Protein AF-A0A6I3SRT1-F1 (afdb_monomer_lite)

InterPro domains:
  IPR002110 Ankyrin repeat [PF00023] (158-178)
  IPR002110 Ankyrin repeat [PF12796] (189-271)
  IPR002110 Ankyrin repeat [PS50088] (142-178)
  IPR002110 Ankyrin repeat [SM00248] (142-175)
  IPR002110 Ankyrin repeat [SM00248] (179-206)
  IPR002110 Ankyrin repeat [SM00248] (211-238)
  IPR002110 Ankyrin repeat [SM00248] (242-271)
  IPR036770 Ankyrin repeat-containing domain superfamily [G3DSA:1.25.40.20] (102-315)
  IPR036770 Ankyrin repeat-containing domain superfamily [SSF48403] (106-269)

Structure (mmCIF, N/CA/C/O backbone):
data_AF-A0A6I3SRT1-F1
#
_entry.id   AF-A0A6I3SRT1-F1
#
loop_
_atom_site.group_PDB
_atom_site.id
_atom_site.type_symbol
_atom_site.label_atom_id
_atom_site.label_alt_id
_atom_site.label_comp_id
_atom_site.label_asym_id
_atom_site.label_entity_id
_atom_site.label_seq_id
_atom_site.pdbx_PDB_ins_code
_atom_site.Cartn_x
_atom_site.Cartn_y
_atom_site.Cartn_z
_atom_site.occupancy
_atom_site.B_iso_or_equiv
_atom_site.auth_seq_id
_atom_site.auth_comp_id
_atom_site.auth_asym_id
_atom_site.auth_atom_id
_atom_site.pdbx_PDB_model_num
ATOM 1 N N . MET A 1 1 ? 17.387 16.498 -27.196 1.00 75.06 1 MET A N 1
ATOM 2 C CA . MET A 1 1 ? 16.347 16.172 -26.178 1.00 75.06 1 MET A CA 1
ATOM 3 C C . MET A 1 1 ? 15.382 17.340 -25.954 1.00 75.06 1 MET A C 1
ATOM 5 O O . MET A 1 1 ? 15.829 18.485 -25.995 1.00 75.06 1 MET A O 1
ATOM 9 N N . ASN A 1 2 ? 14.088 17.066 -25.731 1.00 80.12 2 ASN A N 1
ATOM 10 C CA . ASN A 1 2 ? 13.064 18.080 -25.410 1.00 80.12 2 ASN A CA 1
ATOM 11 C C . ASN A 1 2 ? 13.145 18.527 -23.928 1.00 80.12 2 ASN A C 1
ATOM 13 O O . ASN A 1 2 ? 13.923 17.967 -23.160 1.00 80.12 2 ASN A O 1
ATOM 17 N N . SER A 1 3 ? 12.382 19.550 -23.526 1.00 80.81 3 SER A N 1
ATOM 18 C CA . SER A 1 3 ? 12.418 20.087 -22.152 1.00 80.81 3 SER A CA 1
ATOM 19 C C . SER A 1 3 ? 11.951 19.087 -21.091 1.00 80.81 3 SER A C 1
ATOM 21 O O . SER A 1 3 ? 12.514 19.060 -20.007 1.00 80.81 3 SER A O 1
ATOM 23 N N . GLU A 1 4 ? 10.982 18.236 -21.420 1.00 78.00 4 GLU A N 1
ATOM 24 C CA . GLU A 1 4 ? 10.429 17.225 -20.510 1.00 78.00 4 GLU A CA 1
ATOM 25 C C . GLU A 1 4 ? 11.484 16.182 -20.112 1.00 78.00 4 GLU A C 1
ATOM 27 O O . GLU A 1 4 ? 11.772 16.019 -18.930 1.00 78.00 4 GLU A O 1
ATOM 32 N N . ILE A 1 5 ? 12.179 15.597 -21.097 1.00 78.25 5 ILE A N 1
ATOM 33 C CA . ILE A 1 5 ? 13.289 14.657 -20.868 1.00 78.25 5 ILE A CA 1
ATOM 34 C C . ILE A 1 5 ? 14.394 15.314 -20.031 1.00 78.25 5 ILE A C 1
ATOM 36 O O . ILE A 1 5 ? 14.997 14.679 -19.169 1.00 78.25 5 ILE A O 1
ATOM 40 N N . ARG A 1 6 ? 14.684 16.597 -20.278 1.00 84.69 6 ARG A N 1
ATOM 41 C CA . ARG A 1 6 ? 15.704 17.344 -19.528 1.00 84.69 6 ARG A CA 1
ATOM 42 C C . ARG A 1 6 ? 15.329 17.505 -18.055 1.00 84.69 6 ARG A C 1
ATOM 44 O O . ARG A 1 6 ? 16.195 17.341 -17.198 1.00 84.69 6 ARG A O 1
ATOM 51 N N . ASP A 1 7 ? 14.077 17.844 -17.765 1.00 78.38 7 ASP A N 1
ATOM 52 C CA . ASP A 1 7 ? 13.597 18.033 -16.394 1.00 78.38 7 ASP A CA 1
ATOM 53 C C . ASP A 1 7 ? 13.543 16.703 -15.632 1.00 78.38 7 ASP A C 1
ATOM 55 O O . ASP A 1 7 ? 13.940 16.645 -14.467 1.00 78.38 7 ASP A O 1
ATOM 59 N N . GLU A 1 8 ? 13.158 15.616 -16.301 1.00 73.38 8 GLU A N 1
ATOM 60 C CA . GLU A 1 8 ? 13.203 14.270 -15.726 1.00 73.38 8 GLU A CA 1
ATOM 61 C C . GLU A 1 8 ? 14.636 13.794 -15.473 1.00 73.38 8 GLU A C 1
ATOM 63 O O . GLU A 1 8 ? 14.932 13.297 -14.393 1.00 73.38 8 GLU A O 1
ATOM 68 N N . LEU A 1 9 ? 15.585 14.023 -16.385 1.00 76.00 9 LEU A N 1
ATOM 69 C CA . LEU A 1 9 ? 16.993 13.704 -16.120 1.00 76.00 9 LEU A CA 1
ATOM 70 C C . LEU A 1 9 ? 17.529 14.453 -14.889 1.00 76.00 9 LEU A C 1
ATOM 72 O O . LEU A 1 9 ? 18.229 13.863 -14.061 1.00 76.00 9 LEU A O 1
ATOM 76 N N . LYS A 1 10 ? 17.150 15.725 -14.708 1.00 80.31 10 LYS A N 1
ATOM 77 C CA . LYS A 1 10 ? 17.482 16.490 -13.490 1.00 80.31 10 LYS A CA 1
ATOM 78 C C . LYS A 1 10 ? 16.863 15.875 -12.244 1.00 80.31 10 LYS A C 1
ATOM 80 O O . LYS A 1 10 ? 17.521 15.799 -11.206 1.00 80.31 10 LYS A O 1
ATOM 85 N N . SER A 1 11 ? 15.619 15.421 -12.346 1.00 67.00 11 SER A N 1
ATOM 86 C CA . SER A 1 11 ? 14.893 14.772 -11.255 1.00 67.00 11 SER A CA 1
ATOM 87 C C . SER A 1 11 ? 15.529 13.428 -10.851 1.00 67.00 11 SER A C 1
ATOM 89 O O . SER A 1 11 ? 15.552 13.087 -9.668 1.00 67.00 11 SER A O 1
ATOM 91 N N . LEU A 1 12 ? 16.154 12.733 -11.810 1.00 64.81 12 LEU A N 1
ATOM 92 C CA . LEU A 1 12 ? 16.983 11.537 -11.617 1.00 64.81 12 LEU A CA 1
ATOM 93 C C . LEU A 1 12 ? 18.392 11.832 -11.065 1.00 64.81 12 LEU A C 1
ATOM 95 O O . LEU A 1 12 ? 19.173 10.907 -10.845 1.00 64.81 12 LEU A O 1
ATOM 99 N N . GLY A 1 13 ? 18.736 13.102 -10.825 1.00 71.69 13 GLY A N 1
ATOM 100 C CA . GLY A 1 13 ? 20.031 13.514 -10.278 1.00 71.69 13 GLY A CA 1
ATOM 101 C C . GLY A 1 13 ? 21.136 13.711 -11.319 1.00 71.69 13 GLY A C 1
ATOM 102 O O . GLY A 1 13 ? 22.302 13.865 -10.944 1.00 71.69 13 G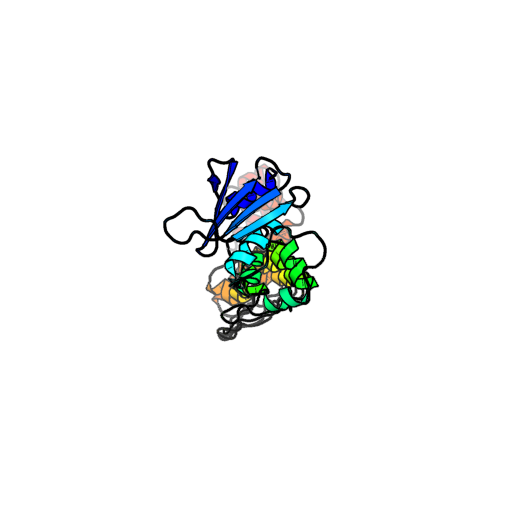LY A O 1
ATOM 103 N N . PHE A 1 14 ? 20.800 13.729 -12.611 1.00 80.69 14 PHE A N 1
ATOM 104 C CA . PHE A 1 14 ? 21.730 14.134 -13.661 1.00 80.69 14 PHE A CA 1
ATOM 105 C C . PHE A 1 14 ? 21.815 15.661 -13.737 1.00 80.69 14 PHE A C 1
ATOM 107 O O . PHE A 1 14 ? 20.850 16.385 -13.503 1.00 80.69 14 PHE A O 1
ATOM 114 N N . ARG A 1 15 ? 22.987 16.176 -14.095 1.00 86.81 15 ARG A N 1
ATOM 115 C CA . ARG A 1 15 ? 23.246 17.607 -14.280 1.00 86.81 15 ARG A CA 1
ATOM 116 C C . ARG A 1 15 ? 23.632 17.887 -15.719 1.00 86.81 15 ARG A C 1
ATOM 118 O O . ARG A 1 15 ? 24.232 17.040 -16.373 1.00 86.81 15 ARG A O 1
ATOM 125 N N . GLU A 1 16 ? 23.312 19.082 -16.197 1.00 88.12 16 GLU A N 1
ATOM 126 C CA . GLU A 1 16 ? 23.764 19.514 -17.518 1.00 88.12 16 GLU A CA 1
ATOM 127 C C . GLU A 1 16 ? 25.294 19.613 -17.545 1.00 88.12 16 GLU A C 1
ATOM 129 O O . GLU A 1 16 ? 25.912 20.118 -16.602 1.00 88.12 16 GLU A O 1
ATOM 134 N N . ASN A 1 17 ? 25.899 19.109 -18.617 1.00 82.19 17 ASN A N 1
ATOM 135 C CA . ASN A 1 17 ? 27.339 19.164 -18.833 1.00 82.19 17 ASN A CA 1
ATOM 136 C C . ASN A 1 17 ? 27.712 20.297 -19.808 1.00 82.19 17 ASN A C 1
ATOM 138 O O . ASN A 1 17 ? 26.859 20.923 -20.439 1.00 82.19 17 ASN A O 1
ATOM 142 N N . SER A 1 18 ? 29.011 20.566 -19.954 1.00 78.12 18 SER A N 1
ATOM 143 C CA . SER A 1 18 ? 29.519 21.639 -20.823 1.00 78.12 18 SER A CA 1
ATOM 144 C C . SER A 1 18 ? 29.238 21.436 -22.317 1.00 78.12 18 SER A C 1
ATOM 146 O O . SER A 1 18 ? 29.403 22.374 -23.092 1.00 78.12 18 SER A O 1
ATOM 148 N N . TYR A 1 19 ? 28.824 20.235 -22.725 1.00 71.88 19 TYR A N 1
ATOM 149 C CA . TYR A 1 19 ? 28.524 19.874 -24.112 1.00 71.88 19 TYR A CA 1
ATOM 150 C C . TYR A 1 19 ? 27.027 19.984 -24.443 1.00 71.88 19 TYR A C 1
ATOM 152 O O . TYR A 1 19 ? 26.604 19.619 -25.536 1.00 71.88 19 TYR A O 1
ATOM 160 N N . GLY A 1 20 ? 26.210 20.500 -23.517 1.00 76.56 20 GLY A N 1
ATOM 161 C CA . GLY A 1 20 ? 24.764 20.648 -23.706 1.00 76.56 20 GLY A CA 1
ATOM 162 C C . GLY A 1 20 ? 23.966 19.350 -23.522 1.00 76.56 20 GLY A C 1
ATOM 163 O O . GLY A 1 20 ? 22.755 19.352 -23.780 1.00 76.56 20 GLY A O 1
ATOM 164 N N . GLY A 1 21 ? 24.634 18.282 -23.072 1.00 85.00 21 GLY A N 1
ATOM 165 C CA . GLY A 1 21 ? 24.066 17.006 -22.642 1.00 85.00 21 GLY A CA 1
ATOM 166 C C . GLY A 1 21 ? 23.921 16.915 -21.119 1.00 85.00 21 GLY A C 1
ATOM 167 O O . GLY A 1 21 ? 23.905 17.929 -20.422 1.00 85.00 21 GLY A O 1
ATOM 168 N N . PHE A 1 22 ? 23.812 15.694 -20.599 1.00 89.31 22 PHE A N 1
ATOM 169 C CA . PHE A 1 22 ? 23.627 15.393 -19.179 1.00 89.31 22 PHE A CA 1
ATOM 170 C C . PHE A 1 22 ? 24.691 14.428 -18.678 1.00 89.31 22 PHE A C 1
ATOM 172 O O . PHE A 1 22 ? 25.096 13.519 -19.387 1.00 89.31 22 PHE A O 1
ATOM 179 N N . GLU A 1 23 ? 25.113 14.582 -17.432 1.00 86.44 23 GLU A N 1
ATOM 180 C CA . GLU A 1 23 ? 25.988 13.634 -16.753 1.00 86.44 23 GLU A CA 1
ATOM 181 C C . GLU A 1 23 ? 25.490 13.356 -15.336 1.00 86.44 23 GLU A C 1
ATOM 183 O O . GLU A 1 23 ? 24.919 14.228 -14.680 1.00 86.44 23 GLU A O 1
ATOM 188 N N . GLY A 1 24 ? 25.688 12.141 -14.841 1.00 78.19 24 GLY A N 1
ATOM 189 C CA . GLY A 1 24 ? 25.136 11.746 -13.552 1.00 78.19 24 GLY A CA 1
ATOM 190 C C . GLY A 1 24 ? 25.641 10.398 -13.079 1.00 78.19 24 GLY A C 1
ATOM 191 O O . GLY A 1 24 ? 26.364 9.696 -13.787 1.00 78.19 24 GLY A O 1
ATOM 192 N N . ARG A 1 25 ? 25.279 10.046 -11.845 1.00 68.31 25 ARG A N 1
ATOM 193 C CA . ARG A 1 25 ? 25.534 8.714 -11.298 1.00 68.31 25 ARG A CA 1
ATOM 194 C C . ARG A 1 25 ? 24.221 7.999 -11.053 1.00 68.31 25 ARG A C 1
ATOM 196 O O . ARG A 1 25 ? 23.348 8.546 -10.387 1.00 68.31 25 ARG A O 1
ATOM 203 N N . LEU A 1 26 ? 24.133 6.759 -11.515 1.00 64.06 26 LEU A N 1
ATOM 204 C CA . LEU A 1 26 ? 23.011 5.865 -11.251 1.00 64.06 26 LEU A CA 1
ATOM 205 C C . LEU A 1 26 ? 23.574 4.523 -10.773 1.00 64.06 26 LEU A C 1
ATOM 207 O O . LEU A 1 26 ? 24.528 4.015 -11.352 1.00 64.06 26 LEU A O 1
ATOM 211 N N . ALA A 1 27 ? 23.048 3.996 -9.664 1.00 56.22 27 ALA A N 1
ATOM 212 C CA . ALA A 1 27 ? 23.514 2.747 -9.040 1.00 56.22 27 ALA A CA 1
ATOM 213 C C . ALA A 1 27 ? 25.042 2.658 -8.778 1.00 56.22 27 ALA A C 1
ATOM 215 O O . ALA A 1 27 ? 25.602 1.573 -8.697 1.00 56.22 27 ALA A O 1
ATOM 216 N N . GLY A 1 28 ? 25.723 3.797 -8.608 1.00 57.31 28 GLY A N 1
ATOM 217 C CA . GLY A 1 28 ? 27.170 3.865 -8.355 1.00 57.31 28 GLY A CA 1
ATOM 218 C C . GLY A 1 28 ? 28.028 4.101 -9.604 1.00 57.31 28 GLY A C 1
ATOM 219 O O . GLY A 1 28 ? 29.102 4.697 -9.469 1.00 57.31 28 GLY A O 1
ATOM 220 N N . SER A 1 29 ? 27.526 3.762 -10.793 1.00 61.53 29 SER A N 1
ATOM 221 C CA . SER A 1 29 ? 28.196 3.979 -12.083 1.00 61.53 29 SER A CA 1
ATOM 222 C C . SER A 1 29 ? 27.964 5.390 -12.620 1.00 61.53 29 SER A C 1
ATOM 224 O O . SER A 1 29 ? 26.973 6.049 -12.292 1.00 61.53 29 SER A O 1
ATOM 226 N N . TYR A 1 30 ? 28.921 5.882 -13.408 1.00 72.38 30 TYR A N 1
ATOM 227 C CA . TYR A 1 30 ? 28.863 7.203 -14.035 1.00 72.38 30 TYR A CA 1
ATOM 228 C C . TYR A 1 30 ? 28.355 7.107 -15.470 1.00 72.38 30 TYR A C 1
ATOM 230 O O . TYR A 1 30 ? 28.805 6.247 -16.225 1.00 72.38 30 TYR A O 1
ATOM 238 N N . PHE A 1 31 ? 27.491 8.045 -15.844 1.00 77.25 31 PHE A N 1
ATOM 239 C CA . PHE A 1 31 ? 26.868 8.107 -17.156 1.00 77.25 31 PHE A CA 1
ATOM 240 C C . PHE A 1 31 ? 26.950 9.508 -17.748 1.00 77.25 31 PHE A C 1
ATOM 242 O O . PHE A 1 31 ? 26.842 10.501 -17.022 1.00 77.25 31 PHE A O 1
ATOM 249 N N . ALA A 1 32 ? 27.096 9.576 -19.069 1.00 82.94 32 ALA A N 1
ATOM 250 C CA . ALA A 1 32 ? 26.941 10.800 -19.848 1.00 82.94 32 ALA A CA 1
ATOM 251 C C . ALA A 1 32 ? 25.957 10.557 -21.000 1.00 82.94 32 ALA A C 1
ATOM 253 O O . ALA A 1 32 ? 25.986 9.503 -21.623 1.00 82.94 32 ALA A O 1
ATOM 254 N N . ILE A 1 33 ? 25.076 11.516 -21.261 1.00 85.19 33 ILE A N 1
ATOM 255 C CA . ILE A 1 33 ? 24.019 11.460 -22.271 1.00 85.19 33 ILE A CA 1
ATOM 256 C C . ILE A 1 33 ? 24.166 12.705 -23.138 1.00 85.19 33 ILE A C 1
ATOM 258 O O . ILE A 1 33 ? 23.924 13.821 -22.676 1.00 85.19 33 ILE A O 1
ATOM 262 N N . GLU A 1 34 ? 24.569 12.537 -24.390 1.00 85.94 34 GLU A N 1
ATOM 263 C CA . GLU A 1 34 ? 24.943 13.650 -25.260 1.00 85.94 34 GLU A CA 1
ATOM 264 C C . GLU A 1 34 ? 24.267 13.536 -26.623 1.00 85.94 34 GLU A C 1
ATOM 266 O O . GLU A 1 34 ? 24.223 12.477 -27.241 1.00 85.94 34 GLU A O 1
ATOM 271 N N . ASP A 1 35 ? 23.732 14.647 -27.120 1.00 83.12 35 ASP A N 1
ATOM 272 C CA . ASP A 1 35 ? 23.229 14.716 -28.486 1.00 83.12 35 ASP A CA 1
ATOM 273 C C . ASP A 1 35 ? 24.431 14.768 -29.448 1.00 83.12 35 ASP A C 1
ATOM 275 O O . ASP A 1 35 ? 25.254 15.678 -29.373 1.00 83.12 35 ASP A O 1
ATOM 279 N N . HIS A 1 36 ? 24.542 13.802 -30.367 1.00 76.00 36 HIS A N 1
ATOM 280 C CA . HIS A 1 36 ? 25.666 13.752 -31.303 1.00 76.00 36 HIS A CA 1
ATOM 281 C C . HIS A 1 36 ? 25.685 15.000 -32.218 1.00 76.00 36 HIS A C 1
ATOM 283 O O . HIS A 1 36 ? 24.673 15.299 -32.862 1.00 76.00 36 HIS A O 1
ATOM 289 N N . PRO A 1 37 ? 26.807 15.733 -32.353 1.00 74.38 37 PRO A N 1
ATOM 290 C CA . PRO A 1 37 ? 26.814 17.037 -33.029 1.00 74.38 37 PRO A CA 1
ATOM 291 C C . PRO A 1 37 ? 26.402 16.987 -34.506 1.00 74.38 37 PRO A C 1
ATOM 293 O O . PRO A 1 37 ? 25.839 17.945 -35.031 1.00 74.38 37 PRO A O 1
ATOM 296 N N . TRP A 1 38 ? 26.678 15.863 -35.174 1.00 75.56 38 TRP A N 1
ATOM 297 C CA . TRP A 1 38 ? 26.533 15.717 -36.628 1.00 75.56 38 TRP A CA 1
ATOM 298 C C . TRP A 1 38 ? 25.529 14.645 -37.058 1.00 75.56 38 TRP A C 1
ATOM 300 O O . TRP A 1 38 ? 25.428 14.354 -38.246 1.00 75.56 38 TRP A O 1
ATOM 310 N N . SER A 1 39 ? 24.792 14.037 -36.124 1.00 77.50 39 SER A N 1
ATOM 311 C CA . SER A 1 39 ? 23.769 13.037 -36.458 1.00 77.50 39 SER A CA 1
ATOM 312 C C . SER A 1 39 ? 22.479 13.289 -35.687 1.00 77.50 39 SER A C 1
ATOM 314 O O . SER A 1 39 ? 22.448 14.030 -34.703 1.00 77.50 39 SER A O 1
ATOM 316 N N . SER A 1 40 ? 21.389 12.665 -36.129 1.00 77.19 40 SER A N 1
ATOM 317 C CA . SER A 1 40 ? 20.107 12.667 -35.425 1.00 77.19 40 SER A CA 1
ATOM 318 C C . SER A 1 40 ? 20.102 11.710 -34.233 1.00 77.19 40 SER A C 1
ATOM 320 O O . SER A 1 40 ? 19.049 11.209 -33.877 1.00 77.19 40 SER A O 1
ATOM 322 N N . GLN A 1 41 ? 21.249 11.433 -33.611 1.00 75.50 41 GLN A N 1
ATOM 323 C CA . GLN A 1 41 ? 21.357 10.472 -32.518 1.00 75.50 41 GLN A CA 1
ATOM 324 C C . GLN A 1 41 ? 21.655 11.167 -31.187 1.00 75.50 41 GLN A C 1
ATOM 326 O O . GLN A 1 41 ? 22.247 12.254 -31.130 1.00 75.50 41 GLN A O 1
ATOM 331 N N . THR A 1 42 ? 21.224 10.520 -30.116 1.00 77.12 42 THR A N 1
ATOM 332 C CA . THR A 1 42 ? 21.635 10.760 -28.737 1.00 77.12 42 THR A CA 1
ATOM 333 C C . THR A 1 42 ? 22.481 9.566 -28.307 1.00 77.12 42 THR A C 1
ATOM 335 O O . THR A 1 42 ? 22.076 8.422 -28.499 1.00 77.12 42 THR A O 1
ATOM 338 N N . VAL A 1 43 ? 23.664 9.826 -27.767 1.00 74.69 43 VAL A N 1
ATOM 339 C CA . VAL A 1 43 ? 24.634 8.823 -27.327 1.00 74.69 43 VAL A CA 1
ATOM 340 C C . VAL A 1 43 ? 24.617 8.764 -25.807 1.00 74.69 43 VAL A C 1
ATOM 342 O O . VAL A 1 43 ? 24.647 9.800 -25.145 1.00 74.69 43 VAL A O 1
ATOM 345 N N . ILE A 1 44 ? 24.571 7.559 -25.256 1.00 76.38 44 ILE A N 1
ATOM 346 C CA . ILE A 1 44 ? 24.657 7.297 -23.824 1.00 76.38 44 ILE A CA 1
ATOM 347 C C . ILE A 1 44 ? 25.939 6.521 -23.581 1.00 76.38 44 ILE A C 1
ATOM 349 O O . ILE A 1 44 ? 26.118 5.420 -24.095 1.00 76.38 44 ILE A O 1
ATOM 353 N N . TYR A 1 45 ? 26.819 7.108 -22.788 1.00 74.25 45 TYR A N 1
ATOM 354 C CA . TYR A 1 45 ? 28.095 6.533 -22.404 1.00 74.25 45 TYR A CA 1
ATOM 355 C C . TYR A 1 45 ? 27.984 5.934 -21.006 1.00 74.25 45 TYR A C 1
ATOM 357 O O . TYR A 1 45 ? 27.568 6.632 -20.073 1.00 74.25 45 TYR A O 1
ATOM 365 N N . GLY A 1 46 ? 28.380 4.668 -20.863 1.00 63.84 46 GLY A N 1
ATOM 366 C CA . GLY A 1 46 ? 28.403 3.955 -19.589 1.00 63.84 46 GLY A CA 1
ATOM 367 C C . GLY A 1 46 ? 29.811 3.588 -19.126 1.00 63.84 46 GLY A C 1
ATOM 368 O O . GLY A 1 46 ? 30.653 3.151 -19.904 1.00 63.84 46 GLY A O 1
ATOM 369 N N . ASP A 1 47 ? 30.011 3.806 -17.829 1.00 59.81 47 ASP A N 1
ATOM 370 C CA . ASP A 1 47 ? 31.181 3.571 -16.986 1.00 59.81 47 ASP A CA 1
ATOM 371 C C . ASP A 1 47 ? 32.542 4.175 -17.388 1.00 59.81 47 ASP A C 1
ATOM 373 O O . ASP A 1 47 ? 33.065 4.065 -18.497 1.00 59.81 47 ASP A O 1
ATOM 377 N N . LYS A 1 48 ? 33.151 4.820 -16.388 1.00 42.81 48 LYS A N 1
ATOM 378 C CA . LYS A 1 48 ? 34.443 5.509 -16.448 1.00 42.81 48 LYS A CA 1
ATOM 379 C C . LYS A 1 48 ? 35.411 4.742 -15.554 1.00 42.81 48 LYS A C 1
ATOM 381 O O . LYS A 1 48 ? 35.574 5.083 -14.382 1.00 42.81 48 LYS A O 1
ATOM 386 N N . LEU A 1 49 ? 36.069 3.716 -16.096 1.00 36.09 49 LEU A N 1
ATOM 387 C CA . LEU A 1 49 ? 37.216 3.113 -15.418 1.00 36.09 49 LEU A CA 1
ATOM 388 C C . LEU A 1 49 ? 38.322 4.168 -15.270 1.00 36.09 49 LEU A C 1
ATOM 390 O O . LEU A 1 49 ? 38.592 4.974 -16.159 1.00 36.09 49 LEU A O 1
ATOM 394 N N . SER A 1 50 ? 38.906 4.193 -14.079 1.00 37.19 50 SER A N 1
ATOM 395 C CA . SER A 1 50 ? 39.900 5.142 -13.583 1.00 37.19 50 SER A CA 1
ATOM 396 C C . SER A 1 50 ? 40.792 5.818 -14.644 1.00 37.19 50 SER A C 1
ATOM 398 O O . SER A 1 50 ? 41.603 5.186 -15.315 1.00 37.19 50 SER A O 1
ATOM 400 N N . ASN A 1 51 ? 40.743 7.151 -14.654 1.00 35.72 51 ASN A N 1
ATOM 401 C CA . ASN A 1 51 ? 41.840 8.061 -15.001 1.00 35.72 51 ASN A CA 1
ATOM 402 C C . ASN A 1 51 ? 42.407 8.164 -16.429 1.00 35.72 51 ASN A C 1
ATOM 404 O O . ASN A 1 51 ? 43.389 8.891 -16.573 1.00 35.72 51 ASN A O 1
ATOM 408 N N . ARG A 1 52 ? 41.808 7.616 -17.494 1.00 35.44 52 ARG A N 1
ATOM 409 C CA . ARG A 1 52 ? 42.099 8.078 -18.876 1.00 35.44 52 ARG A CA 1
ATOM 410 C C . ARG A 1 52 ? 40.859 8.003 -19.767 1.00 35.44 52 ARG A C 1
ATOM 412 O O . ARG A 1 52 ? 40.071 7.079 -19.649 1.00 35.44 52 ARG A O 1
ATOM 419 N N . HIS A 1 53 ? 40.685 9.009 -20.623 1.00 39.16 53 HIS A N 1
ATOM 420 C CA . HIS A 1 53 ? 39.561 9.195 -21.545 1.00 39.16 53 HIS A CA 1
ATOM 421 C C . HIS A 1 53 ? 39.363 8.019 -22.517 1.00 39.16 53 HIS A C 1
ATOM 423 O O . HIS A 1 53 ? 39.855 8.067 -23.640 1.00 39.16 53 HIS A O 1
ATOM 429 N N . VAL A 1 54 ? 38.632 6.984 -22.105 1.00 38.16 54 VAL A N 1
ATOM 430 C CA . VAL A 1 54 ? 38.089 5.954 -22.998 1.00 38.16 54 VAL A CA 1
ATOM 431 C C . VAL A 1 54 ? 36.706 5.569 -22.468 1.00 38.16 54 VAL A C 1
ATOM 433 O O . VAL A 1 54 ? 36.608 4.902 -21.443 1.00 38.16 54 VAL A O 1
ATOM 436 N N . TYR A 1 55 ? 35.639 6.029 -23.126 1.00 44.16 55 TYR A N 1
ATOM 437 C CA . TYR A 1 55 ? 34.299 5.472 -22.922 1.00 44.16 55 TYR A CA 1
ATOM 438 C C . TYR A 1 55 ? 34.294 4.097 -23.597 1.00 44.16 55 TYR A C 1
ATOM 440 O O . TYR A 1 55 ? 34.542 4.012 -24.797 1.00 44.16 55 TYR A O 1
ATOM 448 N N . GLN A 1 56 ? 34.141 3.016 -22.830 1.00 49.16 56 GLN A N 1
ATOM 449 C CA . GLN A 1 56 ? 34.347 1.660 -23.357 1.00 49.16 56 GLN A CA 1
ATOM 450 C C . GLN A 1 56 ? 33.110 1.092 -24.061 1.00 49.16 56 GLN A C 1
ATOM 452 O O . GLN A 1 56 ? 33.241 0.175 -24.866 1.00 49.16 56 GLN A O 1
ATOM 457 N N . THR A 1 57 ? 31.925 1.633 -23.785 1.00 54.16 57 THR A N 1
ATOM 458 C CA . THR A 1 57 ? 30.661 1.184 -24.370 1.00 54.16 57 THR A CA 1
ATOM 459 C C . THR A 1 57 ? 29.715 2.379 -24.547 1.00 54.16 57 THR A C 1
ATOM 461 O O . THR A 1 57 ? 29.593 3.234 -23.665 1.00 54.16 57 THR A O 1
ATOM 464 N N . GLU A 1 58 ? 29.079 2.466 -25.716 1.00 68.06 58 GLU A N 1
ATOM 465 C CA . GLU A 1 58 ? 28.119 3.514 -26.066 1.00 68.06 58 GLU A CA 1
ATOM 466 C C . GLU A 1 58 ? 26.818 2.889 -26.573 1.00 68.06 58 GLU A C 1
ATOM 468 O O . GLU A 1 58 ? 26.830 1.904 -27.311 1.00 68.06 58 GLU A O 1
ATOM 473 N N . ILE A 1 59 ? 25.688 3.464 -26.171 1.00 68.75 59 ILE A N 1
ATOM 474 C CA . ILE A 1 59 ? 24.372 3.135 -26.717 1.00 68.75 59 ILE A CA 1
ATOM 475 C C . ILE A 1 59 ? 23.877 4.362 -27.466 1.00 68.75 59 ILE A C 1
ATOM 477 O O . ILE A 1 59 ? 23.801 5.454 -26.906 1.00 68.75 59 ILE A O 1
ATOM 481 N N . THR A 1 60 ? 23.537 4.191 -28.739 1.00 67.00 60 THR A N 1
ATOM 482 C CA . THR A 1 60 ? 22.971 5.257 -29.566 1.00 67.00 60 THR A CA 1
ATOM 483 C C . THR A 1 60 ? 21.468 5.074 -29.711 1.00 67.00 60 THR A C 1
ATOM 485 O O . THR A 1 60 ? 20.976 3.983 -29.987 1.00 67.00 60 THR A O 1
ATOM 488 N N . ILE A 1 61 ? 20.728 6.164 -29.530 1.00 65.81 61 ILE A N 1
ATOM 489 C CA . ILE A 1 61 ? 19.278 6.229 -29.698 1.00 65.81 61 ILE A CA 1
ATOM 490 C C . ILE A 1 61 ? 18.991 7.282 -30.764 1.00 65.81 61 ILE A C 1
ATOM 492 O O . ILE A 1 61 ? 19.461 8.416 -30.665 1.00 65.81 61 ILE A O 1
ATOM 496 N N . ASP A 1 62 ? 18.221 6.935 -31.795 1.00 69.75 62 ASP A N 1
ATOM 497 C CA . ASP A 1 62 ? 17.751 7.928 -32.764 1.00 69.75 62 ASP A CA 1
ATOM 498 C C . ASP A 1 62 ? 16.815 8.930 -32.066 1.00 69.75 62 ASP A C 1
ATOM 500 O O . ASP A 1 62 ? 15.881 8.548 -31.358 1.00 69.75 62 ASP A O 1
ATOM 504 N N . ARG A 1 63 ? 17.041 10.229 -32.278 1.00 74.56 63 ARG A N 1
ATOM 505 C CA . ARG A 1 63 ? 16.270 11.328 -31.684 1.00 74.56 63 ARG A CA 1
ATOM 506 C C . ARG A 1 63 ? 14.794 11.272 -32.037 1.00 74.56 63 ARG A C 1
ATOM 508 O O . ARG A 1 63 ? 14.002 11.812 -31.274 1.00 74.56 63 ARG A O 1
ATOM 515 N N . LYS A 1 64 ? 14.398 10.623 -33.139 1.00 69.25 64 LYS A N 1
ATOM 516 C CA . LYS A 1 64 ? 12.967 10.400 -33.427 1.00 69.25 64 LYS A CA 1
ATOM 517 C C . LYS A 1 64 ? 12.278 9.513 -32.376 1.00 69.25 64 LYS A C 1
ATOM 519 O O . LYS A 1 64 ? 11.063 9.583 -32.239 1.00 69.25 64 LYS A O 1
ATOM 524 N N . TYR A 1 65 ? 13.048 8.718 -31.631 1.00 64.44 65 TYR A N 1
ATOM 525 C CA . TYR A 1 65 ? 12.569 7.776 -30.615 1.00 64.44 65 TYR A CA 1
ATOM 526 C C . TYR A 1 65 ? 13.059 8.092 -29.200 1.00 64.44 65 TYR A C 1
ATOM 528 O O . TYR A 1 65 ? 12.810 7.314 -28.276 1.00 64.44 65 TYR A O 1
ATOM 536 N N . ILE A 1 66 ? 13.767 9.210 -29.013 1.00 67.94 66 ILE A N 1
ATOM 537 C CA . ILE A 1 66 ? 14.299 9.575 -27.703 1.00 67.94 66 ILE A CA 1
ATOM 538 C C . ILE A 1 66 ? 13.150 9.869 -26.733 1.00 67.94 66 ILE A C 1
ATOM 540 O O . ILE A 1 66 ? 12.279 10.698 -26.990 1.00 67.94 66 ILE A O 1
ATOM 544 N N . SER A 1 67 ? 13.165 9.176 -25.604 1.00 66.38 67 SER A N 1
ATOM 545 C CA . SER A 1 67 ? 12.261 9.365 -24.471 1.00 66.38 67 SER A CA 1
ATOM 546 C C . SER A 1 67 ? 13.026 9.049 -23.193 1.00 66.38 67 SER A C 1
ATOM 548 O O . SER A 1 67 ? 14.079 8.405 -23.249 1.00 66.38 67 SER A O 1
ATOM 550 N N . ILE A 1 68 ? 12.516 9.497 -22.046 1.00 67.69 68 ILE A N 1
ATOM 551 C CA . ILE A 1 68 ? 13.143 9.189 -20.760 1.00 67.69 68 ILE A CA 1
ATOM 552 C C . ILE A 1 68 ? 13.239 7.682 -20.535 1.00 67.69 68 ILE A C 1
ATOM 554 O O . ILE A 1 68 ? 14.284 7.198 -20.113 1.00 67.69 68 ILE A O 1
ATOM 558 N N . ASP A 1 69 ? 12.203 6.937 -20.926 1.00 59.44 69 ASP A N 1
ATOM 559 C CA . ASP A 1 69 ? 12.146 5.486 -20.778 1.00 59.44 69 ASP A CA 1
ATOM 560 C C . ASP A 1 69 ? 13.271 4.821 -21.574 1.00 59.44 69 ASP A C 1
ATOM 562 O O . ASP A 1 69 ? 14.026 4.026 -21.025 1.00 59.44 69 ASP A O 1
ATOM 566 N N . ARG A 1 70 ? 13.477 5.231 -22.835 1.00 65.50 70 ARG A N 1
ATOM 567 C CA . ARG A 1 70 ? 14.570 4.709 -23.676 1.00 65.50 70 ARG A CA 1
ATOM 568 C C . ARG A 1 70 ? 15.953 5.061 -23.143 1.00 65.50 70 ARG A C 1
ATOM 570 O O . ARG A 1 70 ? 16.874 4.254 -23.253 1.00 65.50 70 ARG A O 1
ATOM 577 N N . ILE A 1 71 ? 16.111 6.254 -22.572 1.00 66.69 71 ILE A N 1
ATOM 578 C CA . ILE A 1 71 ? 17.374 6.647 -21.944 1.00 66.69 71 ILE A CA 1
ATOM 579 C C . ILE A 1 71 ? 17.634 5.774 -20.720 1.00 66.69 71 ILE A C 1
ATOM 581 O O . ILE A 1 71 ? 18.732 5.248 -20.573 1.00 66.69 71 ILE A O 1
ATOM 585 N N . VAL A 1 72 ? 16.640 5.581 -19.855 1.00 63.12 72 VAL A N 1
ATOM 586 C CA . VAL A 1 72 ? 16.826 4.787 -18.642 1.00 63.12 72 VAL A CA 1
ATOM 587 C C . VAL A 1 72 ? 16.989 3.299 -18.950 1.00 63.12 72 VAL A C 1
ATOM 589 O O . VAL A 1 72 ? 17.828 2.663 -18.323 1.00 63.12 72 VAL A O 1
ATOM 592 N N . GLU A 1 73 ? 16.296 2.753 -19.949 1.00 65.12 73 GLU A N 1
ATOM 593 C CA . GLU A 1 73 ? 16.549 1.401 -20.470 1.00 65.12 73 GLU A CA 1
ATOM 594 C C . GLU A 1 73 ? 18.020 1.224 -20.855 1.00 65.12 73 GLU A C 1
ATOM 596 O O . GLU A 1 73 ? 18.677 0.293 -20.392 1.00 65.12 73 GLU A O 1
ATOM 601 N N . ALA A 1 74 ? 18.570 2.158 -21.634 1.00 67.88 74 ALA A N 1
ATOM 602 C CA . ALA A 1 74 ? 19.980 2.137 -21.997 1.00 67.88 74 ALA A CA 1
ATOM 603 C C . ALA A 1 74 ? 20.901 2.230 -20.766 1.00 67.88 74 ALA A C 1
ATOM 605 O O . ALA A 1 74 ? 21.870 1.482 -20.670 1.00 67.88 74 ALA A O 1
ATOM 606 N N . LEU A 1 75 ? 20.585 3.089 -19.789 1.00 68.62 75 LEU A N 1
ATOM 607 C CA . LEU A 1 75 ? 21.335 3.180 -18.528 1.00 68.62 75 LEU A CA 1
ATOM 608 C C . LEU A 1 75 ? 21.287 1.871 -17.721 1.00 68.62 75 LEU A C 1
ATOM 610 O O . LEU A 1 75 ? 22.282 1.492 -17.108 1.00 68.62 75 LEU A O 1
ATOM 614 N N . LEU A 1 76 ? 20.155 1.166 -17.723 1.00 60.03 76 LEU A N 1
ATOM 615 C CA . LEU A 1 76 ? 19.981 -0.104 -17.016 1.00 60.03 76 LEU A CA 1
ATOM 616 C C . LEU A 1 76 ? 20.755 -1.246 -17.680 1.00 60.03 76 LEU A C 1
ATOM 618 O O . LEU A 1 76 ? 21.370 -2.035 -16.966 1.00 60.03 76 LEU A O 1
ATOM 622 N N . ILE A 1 77 ? 20.813 -1.275 -19.018 1.00 62.56 77 ILE A N 1
ATOM 623 C CA . ILE A 1 77 ? 21.667 -2.208 -19.774 1.00 62.56 77 ILE A CA 1
ATOM 624 C C . ILE A 1 77 ? 23.130 -2.095 -19.320 1.00 62.56 77 ILE A C 1
ATOM 626 O O . ILE A 1 77 ? 23.804 -3.111 -19.158 1.00 62.56 77 ILE A O 1
ATOM 630 N N . PHE A 1 78 ? 23.618 -0.877 -19.064 1.00 60.69 78 PHE A N 1
ATOM 631 C CA . PHE A 1 78 ? 24.969 -0.681 -18.537 1.00 60.69 78 PHE A CA 1
ATOM 632 C C . PHE A 1 78 ? 25.139 -1.170 -17.090 1.00 60.69 78 PHE A C 1
ATOM 634 O O . PHE A 1 78 ? 26.176 -1.739 -16.763 1.00 60.69 78 PHE A O 1
ATOM 641 N N . ILE A 1 79 ? 24.153 -0.945 -16.214 1.00 55.84 79 ILE A N 1
ATOM 642 C CA . ILE A 1 79 ? 24.240 -1.301 -14.784 1.00 55.84 79 ILE A CA 1
ATOM 643 C C . ILE A 1 79 ? 24.271 -2.824 -14.577 1.00 55.84 79 ILE A C 1
ATOM 645 O O . ILE A 1 79 ? 24.956 -3.300 -13.671 1.00 55.84 79 ILE A O 1
ATOM 649 N N . ASP A 1 80 ? 23.569 -3.591 -15.415 1.00 51.84 80 ASP A N 1
ATOM 650 C CA . ASP A 1 80 ? 23.416 -5.041 -15.236 1.00 51.84 80 ASP A CA 1
ATOM 651 C C . ASP A 1 80 ? 24.666 -5.864 -15.610 1.00 51.84 80 ASP A C 1
ATOM 653 O O . ASP A 1 80 ? 24.715 -7.069 -15.379 1.00 51.84 80 ASP A O 1
ATOM 657 N N . ASN A 1 81 ? 25.713 -5.238 -16.167 1.00 49.94 81 ASN A N 1
ATOM 658 C CA . ASN A 1 81 ? 27.002 -5.872 -16.492 1.00 49.94 81 ASN A CA 1
ATOM 659 C C . ASN A 1 81 ? 26.931 -7.178 -17.327 1.00 49.94 81 ASN A C 1
ATOM 661 O O . ASN A 1 81 ? 27.935 -7.880 -17.456 1.00 49.94 81 ASN A O 1
ATOM 665 N N . LYS A 1 82 ? 25.808 -7.500 -17.987 1.00 40.78 82 LYS A N 1
ATOM 666 C CA . LYS A 1 82 ? 25.699 -8.609 -18.961 1.00 40.78 82 LYS A CA 1
ATOM 667 C C . LYS A 1 82 ? 26.268 -8.258 -20.344 1.00 40.78 82 LYS A C 1
ATOM 669 O O . LYS A 1 82 ? 25.791 -8.722 -21.374 1.00 40.78 82 LYS A O 1
ATOM 674 N N . ILE A 1 83 ? 27.345 -7.479 -20.363 1.00 38.09 83 ILE A N 1
ATOM 675 C CA . ILE A 1 83 ? 28.157 -7.225 -21.551 1.00 38.09 83 ILE A CA 1
ATOM 676 C C . ILE A 1 83 ? 29.602 -7.626 -21.220 1.00 38.09 83 ILE A C 1
ATOM 678 O O . ILE A 1 83 ? 30.501 -6.799 -21.111 1.00 38.09 83 ILE A O 1
ATOM 682 N N . PHE A 1 84 ? 29.841 -8.934 -21.080 1.00 31.14 84 PHE A N 1
ATOM 683 C CA . PHE A 1 84 ? 31.146 -9.496 -21.434 1.00 31.14 84 PHE A CA 1
ATOM 684 C C . PHE A 1 84 ? 31.210 -9.539 -22.968 1.00 31.14 84 PHE A C 1
ATOM 686 O O . PHE A 1 84 ? 30.945 -10.560 -23.595 1.00 31.14 84 PHE A O 1
ATOM 693 N N . ILE A 1 85 ? 31.517 -8.396 -23.583 1.00 33.56 85 ILE A N 1
ATOM 694 C CA . ILE A 1 85 ? 32.132 -8.384 -24.912 1.00 33.56 85 ILE A CA 1
ATOM 695 C C . ILE A 1 85 ? 33.602 -8.694 -24.651 1.00 33.56 85 ILE A C 1
ATOM 697 O O . ILE A 1 85 ? 34.344 -7.802 -24.243 1.00 33.56 85 ILE A O 1
ATOM 701 N N . ASP A 1 86 ? 34.031 -9.945 -24.838 1.00 24.41 86 ASP A N 1
ATOM 702 C CA . ASP A 1 86 ? 35.459 -10.217 -24.990 1.00 24.41 86 ASP A CA 1
ATOM 703 C C . ASP A 1 86 ? 35.761 -10.887 -26.332 1.00 24.41 86 ASP A C 1
ATOM 705 O O . ASP A 1 86 ? 35.349 -12.008 -26.611 1.00 24.41 86 ASP A O 1
ATOM 709 N N . LYS A 1 87 ? 36.526 -10.095 -27.087 1.00 32.94 87 LYS A N 1
ATOM 710 C CA . LYS A 1 87 ? 37.518 -10.373 -28.125 1.00 32.94 87 LYS A CA 1
ATOM 711 C C . LYS A 1 87 ? 37.121 -11.092 -29.415 1.00 32.94 87 LYS A C 1
ATOM 713 O O . LYS A 1 87 ? 36.822 -12.275 -29.455 1.00 32.94 87 LYS A O 1
ATOM 718 N N . GLU A 1 88 ? 37.383 -10.309 -30.462 1.00 30.33 88 GLU A N 1
ATOM 719 C CA . GLU A 1 88 ? 37.482 -10.625 -31.884 1.00 30.33 88 GLU A CA 1
ATOM 720 C C . GLU A 1 88 ? 36.130 -10.680 -32.602 1.00 30.33 88 GLU A C 1
ATOM 722 O O . GLU A 1 88 ? 35.375 -11.638 -32.538 1.00 30.33 88 GLU A O 1
ATOM 727 N N . ASP A 1 89 ? 35.864 -9.570 -33.294 1.00 29.72 89 ASP A N 1
ATOM 728 C CA . ASP A 1 89 ? 34.811 -9.370 -34.284 1.00 29.72 89 ASP A CA 1
ATOM 729 C C . ASP A 1 89 ? 33.367 -9.327 -33.777 1.00 29.72 89 ASP A C 1
ATOM 731 O O . ASP A 1 89 ? 32.628 -10.286 -33.935 1.00 29.72 89 ASP A O 1
ATOM 735 N N . LEU A 1 90 ? 32.918 -8.155 -33.296 1.00 26.84 90 LEU A N 1
ATOM 736 C CA . LEU A 1 90 ? 31.548 -7.656 -33.524 1.00 26.84 90 LEU A CA 1
ATOM 737 C C . LEU A 1 90 ? 31.432 -6.158 -33.178 1.00 26.84 90 LEU A C 1
ATOM 739 O O . LEU A 1 90 ? 31.481 -5.740 -32.024 1.00 26.84 90 LEU A O 1
ATOM 743 N N . LYS A 1 91 ? 31.266 -5.332 -34.218 1.00 28.30 91 LYS A N 1
ATOM 744 C CA . LYS A 1 91 ? 30.886 -3.917 -34.123 1.00 28.30 91 LYS A CA 1
ATOM 745 C C . LYS A 1 91 ? 29.437 -3.805 -33.643 1.00 28.30 91 LYS A C 1
ATOM 747 O O . LYS A 1 91 ? 28.520 -4.042 -34.428 1.00 28.30 91 LYS A O 1
ATOM 752 N N . ILE A 1 92 ? 29.214 -3.353 -32.412 1.00 33.56 92 ILE A N 1
ATOM 753 C CA . ILE A 1 92 ? 27.934 -2.735 -32.045 1.00 33.56 92 ILE A CA 1
ATOM 754 C C . ILE A 1 92 ? 28.002 -1.288 -32.537 1.00 33.56 92 ILE A C 1
ATOM 756 O O . ILE A 1 92 ? 28.494 -0.404 -31.849 1.00 33.56 92 ILE A O 1
ATOM 760 N N . THR A 1 93 ? 27.590 -1.074 -33.788 1.00 31.06 93 THR A N 1
ATOM 761 C CA . THR A 1 93 ? 27.504 0.261 -34.411 1.00 31.06 93 THR A CA 1
ATOM 762 C C . THR A 1 93 ? 26.095 0.645 -34.842 1.00 31.06 93 THR A C 1
ATOM 764 O O . THR A 1 93 ? 25.933 1.706 -35.419 1.00 31.06 93 THR A O 1
ATOM 767 N N . ASN A 1 94 ? 25.070 -0.168 -34.602 1.00 33.00 94 ASN A N 1
ATOM 768 C CA . ASN A 1 94 ? 23.686 0.193 -34.912 1.00 33.00 94 ASN A CA 1
ATOM 769 C C . ASN A 1 94 ? 22.753 -0.763 -34.173 1.00 33.00 94 ASN A C 1
ATOM 771 O O . ASN A 1 94 ? 22.746 -1.951 -34.487 1.00 33.00 94 ASN A O 1
ATOM 775 N N . ILE A 1 95 ? 21.920 -0.262 -33.260 1.00 35.56 95 ILE A N 1
ATOM 776 C CA . ILE A 1 95 ? 20.658 -0.950 -32.971 1.00 35.56 95 ILE A CA 1
ATOM 777 C C . ILE A 1 95 ? 19.667 -0.429 -34.012 1.00 35.56 95 ILE A C 1
ATOM 779 O O . ILE A 1 95 ? 18.931 0.529 -33.787 1.00 35.56 95 ILE A O 1
ATOM 783 N N . SER A 1 96 ? 19.733 -1.005 -35.213 1.00 30.64 96 SER A N 1
ATOM 784 C CA . SER A 1 96 ? 18.662 -0.881 -36.195 1.00 30.64 96 SER A CA 1
ATOM 785 C C . SER A 1 96 ? 17.439 -1.632 -35.673 1.00 30.64 96 SER A C 1
ATOM 787 O O . SER A 1 96 ? 17.547 -2.801 -35.303 1.00 30.64 96 SER A O 1
ATOM 789 N N . GLU A 1 97 ? 16.305 -0.929 -35.638 1.00 40.16 97 GLU A N 1
ATOM 790 C CA . GLU A 1 97 ? 14.959 -1.430 -35.344 1.00 40.16 97 GLU A CA 1
ATOM 791 C C . GLU A 1 97 ? 14.732 -2.816 -35.968 1.00 40.16 97 GLU A C 1
ATOM 793 O O . GLU A 1 97 ? 14.806 -2.957 -37.188 1.00 40.16 97 GLU A O 1
ATOM 798 N N . GLY A 1 98 ? 14.461 -3.839 -35.155 1.00 31.70 98 GLY A N 1
ATOM 799 C CA . GLY A 1 98 ? 14.094 -5.150 -35.695 1.00 31.70 98 GLY A CA 1
ATOM 800 C C . GLY A 1 98 ? 14.066 -6.281 -34.681 1.00 31.70 98 GLY A C 1
ATOM 801 O O . GLY A 1 98 ? 13.013 -6.856 -34.458 1.00 31.70 98 GLY A O 1
ATOM 802 N N . ASP A 1 99 ? 15.187 -6.581 -34.029 1.00 30.17 99 ASP A N 1
ATOM 803 C CA . ASP A 1 99 ? 15.354 -7.892 -33.389 1.00 30.17 99 ASP A CA 1
ATOM 804 C C . ASP A 1 99 ? 16.038 -7.810 -32.016 1.00 30.17 99 ASP A C 1
ATOM 806 O O . ASP A 1 99 ? 17.087 -8.419 -31.792 1.00 30.17 99 ASP A O 1
ATOM 810 N N . ILE A 1 100 ? 15.432 -7.121 -31.040 1.00 36.97 100 ILE A N 1
ATOM 811 C CA . ILE A 1 100 ? 15.680 -7.535 -29.650 1.00 36.97 100 ILE A CA 1
ATOM 812 C C . ILE A 1 100 ? 14.954 -8.871 -29.496 1.00 36.97 100 ILE A C 1
ATOM 814 O O . ILE A 1 100 ? 13.762 -8.918 -29.198 1.00 36.97 100 ILE A O 1
ATOM 818 N N . LYS A 1 101 ? 15.658 -9.971 -29.781 1.00 30.66 101 LYS A N 1
ATOM 819 C CA . LYS A 1 101 ? 15.157 -11.317 -29.504 1.00 30.66 101 LYS A CA 1
ATOM 820 C C . LYS A 1 101 ? 14.770 -11.388 -28.027 1.00 30.66 101 LYS A C 1
ATOM 822 O O . LYS A 1 101 ? 15.623 -11.298 -27.148 1.00 30.66 101 LYS A O 1
ATOM 827 N N . LEU A 1 102 ? 13.474 -11.584 -27.804 1.00 33.66 102 LEU A N 1
ATOM 828 C CA . LEU A 1 102 ? 12.772 -11.758 -26.528 1.00 33.66 102 LEU A CA 1
ATOM 829 C C . LEU A 1 102 ? 13.434 -12.755 -25.555 1.00 33.66 102 LEU A C 1
ATOM 831 O O . LEU A 1 102 ? 13.234 -12.651 -24.350 1.00 33.66 102 LEU A O 1
ATOM 835 N N . GLU A 1 103 ? 14.271 -13.676 -26.044 1.00 34.56 103 GLU A N 1
ATOM 836 C CA . GLU A 1 103 ? 15.082 -14.570 -25.200 1.00 34.56 103 GLU A CA 1
ATOM 837 C C . GLU A 1 103 ? 16.117 -13.828 -24.343 1.00 34.56 103 GLU A C 1
ATOM 839 O O . GLU A 1 103 ? 16.369 -14.235 -23.214 1.00 34.56 103 GLU A O 1
ATOM 844 N N . ILE A 1 104 ? 16.685 -12.721 -24.834 1.00 34.88 104 ILE A N 1
ATOM 845 C CA . ILE A 1 104 ? 17.700 -11.946 -24.106 1.00 34.88 104 ILE A CA 1
ATOM 846 C C . ILE A 1 104 ? 17.054 -11.184 -22.936 1.00 34.88 104 ILE A C 1
ATOM 848 O O . ILE A 1 104 ? 17.637 -11.106 -21.859 1.00 34.88 104 ILE A O 1
ATOM 852 N N . LEU A 1 105 ? 15.822 -10.689 -23.110 1.00 36.03 105 LEU A N 1
ATOM 853 C CA . LEU A 1 105 ? 15.061 -9.966 -22.081 1.00 36.03 105 LEU A CA 1
ATOM 854 C C . LEU A 1 105 ? 14.687 -10.855 -20.885 1.00 36.03 105 LEU A C 1
ATOM 856 O O . LEU A 1 105 ? 14.761 -10.393 -19.751 1.00 36.03 105 LEU A O 1
ATOM 860 N N . ASN A 1 106 ? 14.367 -12.132 -21.114 1.00 39.31 106 ASN A N 1
ATOM 861 C CA . ASN A 1 106 ? 14.044 -13.074 -20.035 1.00 39.31 106 ASN A CA 1
ATOM 862 C C . ASN A 1 106 ? 15.236 -13.362 -19.110 1.00 39.31 106 ASN A C 1
ATOM 864 O O . ASN A 1 106 ? 15.044 -13.580 -17.917 1.00 39.31 106 ASN A O 1
ATOM 868 N N . ASP A 1 107 ? 16.459 -13.287 -19.637 1.00 39.16 107 ASP A N 1
ATOM 869 C CA . ASP A 1 107 ? 17.688 -13.440 -18.858 1.00 39.16 107 ASP A CA 1
ATOM 870 C C . ASP A 1 107 ? 18.205 -12.104 -18.276 1.00 39.16 107 ASP A C 1
ATOM 872 O O . ASP A 1 107 ? 18.983 -12.127 -17.320 1.00 39.16 107 ASP A O 1
ATOM 876 N N . LEU A 1 108 ? 17.808 -10.949 -18.833 1.00 38.25 108 LEU A N 1
ATOM 877 C CA . LEU A 1 108 ? 18.211 -9.583 -18.427 1.00 38.25 108 LEU A CA 1
ATOM 878 C C . LEU A 1 108 ? 17.185 -8.846 -17.554 1.00 38.25 108 LEU A C 1
ATOM 880 O O . LEU A 1 108 ? 17.423 -7.707 -17.153 1.00 38.25 108 LEU A O 1
ATOM 884 N N . LEU A 1 109 ? 16.055 -9.471 -17.223 1.00 53.44 109 LEU A N 1
ATOM 885 C CA . LEU A 1 109 ? 15.117 -8.983 -16.210 1.00 53.44 109 LEU A CA 1
ATOM 886 C C . LEU A 1 109 ? 15.717 -9.123 -14.803 1.00 53.44 109 LEU A C 1
ATOM 888 O O . LEU A 1 109 ? 15.195 -9.835 -13.944 1.00 53.44 109 LEU A O 1
ATOM 892 N N . SER A 1 110 ? 16.844 -8.457 -14.550 1.00 64.25 110 SER A N 1
ATOM 893 C CA . SER A 1 110 ? 17.428 -8.423 -13.220 1.00 64.25 110 SER A CA 1
ATOM 894 C C . SER A 1 110 ? 16.486 -7.711 -12.252 1.00 64.25 110 SER A C 1
ATOM 896 O O . SER A 1 110 ? 15.730 -6.792 -12.600 1.00 64.25 110 SER A O 1
ATOM 898 N N . LYS A 1 111 ? 16.504 -8.148 -10.991 1.00 71.44 111 LYS A N 1
ATOM 899 C CA . LYS A 1 111 ? 15.699 -7.540 -9.921 1.00 71.44 111 LYS A CA 1
ATOM 900 C C . LYS A 1 111 ? 16.024 -6.049 -9.777 1.00 71.44 111 LYS A C 1
ATOM 902 O O . LYS A 1 111 ? 15.170 -5.251 -9.383 1.00 71.44 111 LYS A O 1
ATOM 907 N N . GLU A 1 112 ? 17.247 -5.662 -10.124 1.00 69.69 112 GLU A N 1
ATOM 908 C CA . GLU A 1 112 ? 17.741 -4.295 -10.217 1.00 69.69 112 GLU A CA 1
ATOM 909 C C . GLU A 1 112 ? 16.981 -3.485 -11.273 1.00 69.69 112 GLU A C 1
ATOM 911 O O . GLU A 1 112 ? 16.502 -2.395 -10.949 1.00 69.69 112 GLU A O 1
ATOM 916 N N . MET A 1 113 ? 16.795 -4.012 -12.488 1.00 69.00 113 MET A N 1
ATOM 917 C CA . MET A 1 113 ? 16.028 -3.344 -13.546 1.00 69.00 113 MET A CA 1
ATOM 918 C C . MET A 1 113 ? 14.566 -3.135 -13.130 1.00 69.00 113 MET A C 1
ATOM 920 O O . MET A 1 113 ? 14.051 -2.016 -13.197 1.00 69.00 113 MET A O 1
ATOM 924 N N . ILE A 1 114 ? 13.920 -4.182 -12.602 1.00 77.75 114 ILE A N 1
ATOM 925 C CA . ILE A 1 114 ? 12.525 -4.119 -12.138 1.00 77.75 114 ILE A CA 1
ATOM 926 C C . ILE A 1 114 ? 12.395 -3.104 -10.996 1.00 77.75 114 ILE A C 1
ATOM 928 O O . ILE A 1 114 ? 11.597 -2.170 -11.071 1.00 77.75 114 ILE A O 1
ATOM 932 N N . SER A 1 115 ? 13.221 -3.221 -9.953 1.00 77.81 115 SER A N 1
ATOM 933 C CA . SER A 1 115 ? 13.162 -2.305 -8.809 1.00 77.81 115 SER A CA 1
ATOM 934 C C . SER A 1 115 ? 13.502 -0.859 -9.182 1.00 77.81 115 SER A C 1
ATOM 936 O O . SER A 1 115 ? 12.945 0.067 -8.593 1.00 77.81 115 SER A O 1
ATOM 938 N N . THR A 1 116 ? 14.374 -0.633 -10.166 1.00 72.50 116 THR A N 1
ATOM 939 C CA . THR A 1 116 ? 14.702 0.717 -10.641 1.00 72.50 116 THR A CA 1
ATOM 940 C C . THR A 1 116 ? 13.570 1.304 -11.473 1.00 72.50 116 THR A C 1
ATOM 942 O O . THR A 1 116 ? 13.192 2.446 -11.224 1.00 72.50 116 THR A O 1
ATOM 945 N N . SER A 1 117 ? 12.949 0.527 -12.367 1.00 75.12 117 SER A N 1
ATOM 946 C CA . SER A 1 117 ? 11.777 0.984 -13.131 1.00 75.12 117 SER A CA 1
ATOM 947 C C . SER A 1 117 ? 10.637 1.442 -12.212 1.00 75.12 117 SER A C 1
ATOM 949 O O . SER A 1 117 ? 10.070 2.517 -12.409 1.00 75.12 117 SER A O 1
ATOM 951 N N . ILE A 1 118 ? 10.392 0.701 -11.123 1.00 83.50 118 ILE A N 1
ATOM 952 C CA . ILE A 1 118 ? 9.397 1.048 -10.101 1.00 83.50 118 ILE A CA 1
ATOM 953 C C . ILE A 1 118 ? 9.825 2.290 -9.315 1.00 83.50 118 ILE A C 1
ATOM 955 O O . ILE A 1 118 ? 9.023 3.204 -9.144 1.00 83.50 118 ILE A O 1
ATOM 959 N N . LYS A 1 119 ? 11.084 2.353 -8.850 1.00 77.06 119 LYS A N 1
ATOM 960 C CA . LYS A 1 119 ? 11.625 3.510 -8.110 1.00 77.06 119 LYS A CA 1
ATOM 961 C C . LYS A 1 119 ? 11.510 4.807 -8.902 1.00 77.06 119 LYS A C 1
ATOM 963 O O . LYS A 1 119 ? 11.192 5.842 -8.330 1.00 77.06 119 LYS A O 1
ATOM 968 N N . LEU A 1 120 ? 11.821 4.749 -10.190 1.00 68.25 120 LEU A N 1
ATOM 969 C CA . LEU A 1 120 ? 11.873 5.922 -11.052 1.00 68.25 120 LEU A CA 1
ATOM 970 C C . LEU A 1 120 ? 10.515 6.257 -11.677 1.00 68.25 120 LEU A C 1
ATOM 972 O O . LEU A 1 120 ? 10.355 7.352 -12.199 1.00 68.25 120 LEU A O 1
ATOM 976 N N . GLY A 1 121 ? 9.531 5.361 -11.579 1.00 72.31 121 GLY A N 1
ATOM 977 C CA . GLY A 1 121 ? 8.193 5.589 -12.116 1.00 72.31 121 GLY A CA 1
ATOM 978 C C . GLY A 1 121 ? 8.096 5.454 -13.633 1.00 72.31 121 GLY A C 1
ATOM 979 O O . GLY A 1 121 ? 7.253 6.108 -14.242 1.00 72.31 121 GLY A O 1
ATOM 980 N N . LEU A 1 122 ? 8.938 4.610 -14.238 1.00 70.81 122 LEU A N 1
ATOM 981 C CA . LEU A 1 122 ? 8.987 4.378 -15.686 1.00 70.81 122 LEU A CA 1
ATOM 982 C C . LEU A 1 122 ? 7.810 3.505 -16.117 1.00 70.81 122 LEU A C 1
ATOM 984 O O . LEU A 1 122 ? 7.922 2.281 -16.214 1.00 70.81 122 LEU A O 1
ATOM 988 N N . LEU A 1 123 ? 6.648 4.127 -16.309 1.00 76.12 123 LEU A N 1
ATOM 989 C CA . LEU A 1 123 ? 5.402 3.401 -16.549 1.00 76.12 123 LEU A CA 1
ATOM 990 C C . LEU A 1 123 ? 5.467 2.557 -17.823 1.00 76.12 123 LEU A C 1
ATOM 992 O O . LEU A 1 123 ? 5.049 1.410 -17.771 1.00 76.12 123 LEU A O 1
ATOM 996 N N . ASN A 1 124 ? 6.030 3.074 -18.920 1.00 69.88 124 ASN A N 1
ATOM 997 C CA . ASN A 1 124 ? 6.081 2.350 -20.195 1.00 69.88 124 ASN A CA 1
ATOM 998 C C . ASN A 1 124 ? 7.012 1.133 -20.132 1.00 69.88 124 ASN A C 1
ATOM 1000 O O . ASN A 1 124 ? 6.668 0.058 -20.623 1.00 69.88 124 ASN A O 1
ATOM 1004 N N . THR A 1 125 ? 8.177 1.282 -19.495 1.00 70.94 125 THR A N 1
ATOM 1005 C CA . THR A 1 125 ? 9.094 0.161 -19.274 1.00 70.94 125 THR A CA 1
ATOM 1006 C C . THR A 1 125 ? 8.447 -0.870 -18.352 1.00 70.94 125 THR A C 1
ATOM 1008 O O . THR A 1 125 ? 8.467 -2.055 -18.662 1.00 70.94 125 THR A O 1
ATOM 1011 N N . LEU A 1 126 ? 7.802 -0.439 -17.262 1.00 77.00 126 LEU A N 1
ATOM 1012 C CA . LEU A 1 126 ? 7.106 -1.347 -16.352 1.00 77.00 126 LEU A CA 1
ATOM 1013 C C . LEU A 1 126 ? 5.961 -2.098 -17.049 1.00 77.00 126 LEU A C 1
ATOM 1015 O O . LEU A 1 126 ? 5.859 -3.309 -16.884 1.00 77.00 126 LEU A O 1
ATOM 1019 N N . THR A 1 127 ? 5.130 -1.420 -17.848 1.00 79.12 127 THR A N 1
ATOM 1020 C CA . THR A 1 127 ? 4.064 -2.078 -18.619 1.00 79.12 127 THR A CA 1
ATOM 1021 C C . THR A 1 127 ? 4.641 -3.039 -19.644 1.00 79.12 127 THR A C 1
ATOM 1023 O O . THR A 1 127 ? 4.177 -4.165 -19.720 1.00 79.12 127 THR A O 1
ATOM 1026 N N . SER A 1 128 ? 5.707 -2.652 -20.353 1.00 70.38 128 SER A N 1
ATOM 1027 C CA . SER A 1 128 ? 6.372 -3.542 -21.305 1.00 70.38 128 SER A CA 1
ATOM 1028 C C . SER A 1 128 ? 6.893 -4.798 -20.610 1.00 70.38 128 SER A C 1
ATOM 1030 O O . SER A 1 128 ? 6.677 -5.897 -21.104 1.00 70.38 128 SER A O 1
ATOM 1032 N N . ILE A 1 129 ? 7.544 -4.663 -19.452 1.00 72.81 129 ILE A N 1
ATOM 1033 C CA . ILE A 1 129 ? 8.033 -5.804 -18.668 1.00 72.81 129 ILE A CA 1
ATOM 1034 C C . ILE A 1 129 ? 6.876 -6.739 -18.269 1.00 72.81 129 ILE A C 1
ATOM 1036 O O . ILE A 1 129 ? 7.005 -7.958 -18.370 1.00 72.81 129 ILE A O 1
ATOM 1040 N N . MET A 1 130 ? 5.739 -6.181 -17.847 1.00 78.56 130 MET A N 1
ATOM 1041 C CA . MET A 1 130 ? 4.552 -6.958 -17.478 1.00 78.56 130 MET A CA 1
ATOM 1042 C C . MET A 1 130 ? 3.895 -7.649 -18.679 1.00 78.56 130 MET A C 1
ATOM 1044 O O . MET A 1 130 ? 3.568 -8.830 -18.597 1.00 78.56 130 MET A O 1
ATOM 1048 N N . ASP A 1 131 ? 3.776 -6.957 -19.815 1.00 76.38 131 ASP A N 1
ATOM 1049 C CA . ASP A 1 131 ? 3.277 -7.513 -21.081 1.00 76.38 131 ASP A CA 1
ATOM 1050 C C . ASP A 1 131 ? 4.128 -8.694 -21.572 1.00 76.38 131 ASP A C 1
ATOM 1052 O O . ASP A 1 131 ? 3.634 -9.593 -22.251 1.00 76.38 131 ASP A O 1
ATOM 1056 N N . HIS A 1 132 ? 5.412 -8.715 -21.203 1.00 68.56 132 HIS A N 1
ATOM 1057 C CA . HIS A 1 132 ? 6.347 -9.796 -21.521 1.00 68.56 132 HIS A CA 1
ATOM 1058 C C . HIS A 1 132 ? 6.282 -10.971 -20.530 1.00 68.56 132 HIS A C 1
ATOM 1060 O O . HIS A 1 132 ? 7.051 -11.923 -20.656 1.00 68.56 132 HIS A O 1
ATOM 1066 N N . GLY A 1 133 ? 5.345 -10.945 -19.578 1.00 71.94 133 GLY A N 1
ATOM 1067 C CA . GLY A 1 133 ? 5.044 -12.074 -18.701 1.00 71.94 133 GLY A CA 1
ATOM 1068 C C . GLY A 1 133 ? 5.728 -12.041 -17.336 1.00 71.94 133 GLY A C 1
ATOM 1069 O O . GLY A 1 133 ? 5.801 -13.087 -16.688 1.00 71.94 133 GLY A O 1
ATOM 1070 N N . LEU A 1 134 ? 6.215 -10.881 -16.869 1.00 81.56 134 LEU A N 1
ATOM 1071 C CA . LEU A 1 134 ? 6.613 -10.746 -15.464 1.00 81.56 134 LEU A CA 1
ATOM 1072 C C . LEU A 1 134 ? 5.410 -11.055 -14.559 1.00 81.56 134 LEU A C 1
ATOM 1074 O O . LEU A 1 134 ? 4.340 -10.471 -14.719 1.00 81.56 134 LEU A O 1
ATOM 1078 N N . ASP A 1 135 ? 5.599 -11.939 -13.576 1.00 85.81 135 ASP A N 1
ATOM 1079 C CA . ASP A 1 135 ? 4.584 -12.184 -12.550 1.00 85.81 135 ASP A CA 1
ATOM 1080 C C . ASP A 1 135 ? 4.315 -10.881 -11.768 1.00 85.81 135 ASP A C 1
ATOM 1082 O O . ASP A 1 135 ? 5.236 -10.334 -11.151 1.00 85.81 135 ASP A O 1
ATOM 1086 N N . PRO A 1 136 ? 3.074 -10.369 -11.725 1.00 89.75 136 PRO A N 1
ATOM 1087 C CA . PRO A 1 136 ? 2.742 -9.163 -10.969 1.00 89.75 136 PRO A CA 1
ATOM 1088 C C . PRO A 1 136 ? 2.947 -9.314 -9.447 1.00 89.75 136 PRO A C 1
ATOM 1090 O O . PRO A 1 136 ? 2.964 -8.322 -8.715 1.00 89.75 136 PRO A O 1
ATOM 1093 N N . ASN A 1 137 ? 3.128 -10.541 -8.954 1.00 92.69 137 ASN A N 1
ATOM 1094 C CA . ASN A 1 137 ? 3.468 -10.861 -7.568 1.00 92.69 137 ASN A CA 1
ATOM 1095 C C . ASN A 1 137 ? 4.957 -11.164 -7.371 1.00 92.69 137 ASN A C 1
ATOM 1097 O O . ASN A 1 137 ? 5.346 -11.698 -6.331 1.00 92.69 137 ASN A O 1
ATOM 1101 N N . PHE A 1 138 ? 5.797 -10.813 -8.347 1.00 89.25 138 PHE A N 1
ATOM 1102 C CA . PHE A 1 138 ? 7.232 -11.043 -8.289 1.00 89.25 138 PHE A CA 1
ATOM 1103 C C . PHE A 1 138 ? 7.859 -10.477 -7.009 1.00 89.25 138 PHE A C 1
ATOM 1105 O O . PHE A 1 138 ? 7.567 -9.356 -6.572 1.00 89.25 138 PHE A O 1
ATOM 1112 N N . MET A 1 139 ? 8.773 -11.258 -6.434 1.00 87.38 139 MET A N 1
ATOM 1113 C CA . MET A 1 139 ? 9.480 -10.925 -5.204 1.00 87.38 139 MET A CA 1
ATOM 1114 C C . MET A 1 139 ? 10.873 -10.376 -5.522 1.00 87.38 139 MET A C 1
ATOM 1116 O O . MET A 1 139 ? 11.733 -11.052 -6.102 1.00 87.38 139 MET A O 1
ATOM 1120 N N . LEU A 1 140 ? 11.116 -9.136 -5.100 1.00 83.25 140 LEU A N 1
ATOM 1121 C CA . LEU A 1 140 ? 12.433 -8.508 -5.114 1.00 83.25 140 LEU A CA 1
ATOM 1122 C C . LEU A 1 140 ? 13.335 -9.151 -4.040 1.00 83.25 140 LEU A C 1
ATOM 1124 O O . LEU A 1 140 ? 13.100 -10.263 -3.566 1.00 83.25 140 LEU A O 1
ATOM 1128 N N . ASN A 1 141 ? 14.433 -8.493 -3.683 1.00 77.12 141 ASN A N 1
ATOM 1129 C CA . ASN A 1 141 ? 15.296 -8.963 -2.600 1.00 77.12 141 ASN A CA 1
ATOM 1130 C C . ASN A 1 141 ? 14.600 -8.771 -1.237 1.00 77.12 141 ASN A C 1
ATOM 1132 O O . ASN A 1 141 ? 13.865 -7.798 -1.053 1.00 77.12 141 ASN A O 1
ATOM 1136 N N . ASN A 1 142 ? 14.880 -9.664 -0.279 1.00 70.56 142 ASN A N 1
ATOM 1137 C CA . ASN A 1 142 ? 14.303 -9.682 1.078 1.00 70.56 142 ASN A CA 1
ATOM 1138 C C . ASN A 1 142 ? 12.788 -9.940 1.130 1.00 70.56 142 ASN A C 1
ATOM 1140 O O . ASN A 1 142 ? 12.097 -9.293 1.914 1.00 70.56 142 ASN A O 1
ATOM 1144 N N . ASP A 1 143 ? 12.273 -10.817 0.266 1.00 76.44 143 ASP A N 1
ATOM 1145 C CA . ASP A 1 143 ? 10.858 -11.211 0.243 1.00 76.44 143 ASP A CA 1
ATOM 1146 C C . ASP A 1 143 ? 9.879 -10.023 0.176 1.00 76.44 143 ASP A C 1
ATOM 1148 O O . ASP A 1 143 ? 8.768 -10.063 0.696 1.00 76.44 143 ASP A O 1
ATOM 1152 N N . CYS A 1 144 ? 10.287 -8.949 -0.503 1.00 86.56 144 CYS A N 1
ATOM 1153 C CA . CYS A 1 144 ? 9.456 -7.775 -0.737 1.00 86.56 144 CYS A CA 1
ATOM 1154 C C . CYS A 1 144 ? 8.841 -7.868 -2.134 1.00 86.56 144 CYS A C 1
ATOM 1156 O O . CYS A 1 144 ? 9.575 -7.897 -3.125 1.00 86.56 144 CYS A O 1
ATOM 1158 N N . SER A 1 145 ? 7.512 -7.902 -2.241 1.00 91.69 145 SER A N 1
ATOM 1159 C CA . SER A 1 145 ? 6.870 -7.910 -3.559 1.00 91.69 145 SER A CA 1
ATOM 1160 C C . SER A 1 145 ? 7.081 -6.578 -4.281 1.00 91.69 145 SER A C 1
ATOM 1162 O O . SER A 1 145 ? 7.270 -5.527 -3.656 1.00 91.69 145 SER A O 1
ATOM 1164 N N . ILE A 1 146 ? 6.995 -6.588 -5.611 1.00 92.38 146 ILE A N 1
ATOM 1165 C CA . ILE A 1 146 ? 7.065 -5.356 -6.410 1.00 92.38 146 ILE A CA 1
ATOM 1166 C C . ILE A 1 146 ? 5.987 -4.330 -6.016 1.00 92.38 146 ILE A C 1
ATOM 1168 O O . ILE A 1 146 ? 6.257 -3.126 -6.012 1.00 92.38 146 ILE A O 1
ATOM 1172 N N . LEU A 1 147 ? 4.802 -4.793 -5.595 1.00 95.69 147 LEU A N 1
ATOM 1173 C CA . LEU A 1 147 ? 3.726 -3.933 -5.099 1.00 95.69 147 LEU A CA 1
ATOM 1174 C C . LEU A 1 147 ? 4.051 -3.337 -3.723 1.00 95.69 147 LEU A C 1
ATOM 1176 O O . LEU A 1 147 ? 3.837 -2.140 -3.512 1.00 95.69 147 LEU A O 1
ATOM 1180 N N . GLU A 1 148 ? 4.603 -4.128 -2.795 1.00 94.31 148 GLU A N 1
ATOM 1181 C CA . GLU A 1 148 ? 5.043 -3.606 -1.496 1.00 94.31 148 GLU A CA 1
ATOM 1182 C C . GLU A 1 148 ? 6.135 -2.560 -1.683 1.00 94.31 148 GLU A C 1
ATOM 1184 O O . GLU A 1 148 ? 6.084 -1.485 -1.084 1.00 94.31 148 GLU A O 1
ATOM 1189 N N . PHE A 1 149 ? 7.098 -2.835 -2.555 1.00 91.12 149 PHE A N 1
ATOM 1190 C CA . PHE A 1 149 ? 8.191 -1.927 -2.842 1.00 91.12 149 PHE A CA 1
ATOM 1191 C C . PHE A 1 149 ? 7.708 -0.592 -3.434 1.00 91.12 149 PHE A C 1
ATOM 1193 O O . PHE A 1 149 ? 8.173 0.473 -3.001 1.00 91.12 149 PHE A O 1
ATOM 1200 N N . ALA A 1 150 ? 6.727 -0.628 -4.344 1.00 92.44 150 ALA A N 1
ATOM 1201 C CA . ALA A 1 150 ? 6.069 0.569 -4.867 1.00 92.44 150 ALA A CA 1
ATOM 1202 C C . ALA A 1 150 ? 5.346 1.361 -3.759 1.00 92.44 150 ALA A C 1
ATOM 1204 O O . ALA A 1 150 ? 5.465 2.584 -3.686 1.00 92.44 150 ALA A O 1
ATOM 1205 N N . CYS A 1 151 ? 4.650 0.681 -2.841 1.00 92.56 151 CYS A N 1
ATOM 1206 C CA . CYS A 1 151 ? 3.969 1.330 -1.714 1.00 92.56 151 CYS A CA 1
ATOM 1207 C C . CYS A 1 151 ? 4.947 1.919 -0.681 1.00 92.56 151 CYS A C 1
ATOM 1209 O O . CYS A 1 151 ? 4.707 3.001 -0.140 1.00 92.56 151 CYS A O 1
ATOM 1211 N N . LYS A 1 152 ? 6.062 1.230 -0.420 1.00 88.38 152 LYS A N 1
ATOM 1212 C CA . LYS A 1 152 ? 7.073 1.583 0.587 1.00 88.38 152 LYS A CA 1
ATOM 1213 C C . LYS A 1 152 ? 7.904 2.800 0.211 1.00 88.38 152 LYS A C 1
ATOM 1215 O O . LYS A 1 152 ? 8.254 3.603 1.073 1.00 88.38 152 LYS A O 1
ATOM 1220 N N . SER A 1 153 ? 8.277 2.905 -1.055 1.00 79.12 153 SER A N 1
ATOM 1221 C CA . SER A 1 153 ? 9.253 3.892 -1.501 1.00 79.12 153 SER A CA 1
ATOM 1222 C C . SER A 1 153 ? 8.684 5.313 -1.419 1.00 79.12 153 SER A C 1
ATOM 1224 O O . SER A 1 153 ? 7.541 5.577 -1.801 1.00 79.12 153 SER A O 1
ATOM 1226 N N . THR A 1 154 ? 9.477 6.240 -0.881 1.00 66.75 154 THR A N 1
ATOM 1227 C CA . THR A 1 154 ? 9.045 7.626 -0.636 1.00 66.75 154 THR A CA 1
ATOM 1228 C C . THR A 1 154 ? 9.296 8.554 -1.821 1.00 66.75 154 THR A C 1
ATOM 1230 O O . THR A 1 154 ? 8.578 9.533 -1.976 1.00 66.75 154 THR A O 1
ATOM 1233 N N . ASN A 1 155 ? 10.275 8.230 -2.670 1.00 64.25 155 ASN A N 1
ATOM 1234 C CA . ASN A 1 155 ? 10.738 9.067 -3.782 1.00 64.25 155 ASN A CA 1
ATOM 1235 C C . ASN A 1 155 ? 10.428 8.416 -5.137 1.00 64.25 155 ASN A C 1
ATOM 1237 O O . ASN A 1 155 ? 11.321 8.272 -5.965 1.00 64.25 155 ASN A O 1
ATOM 1241 N N . ILE A 1 156 ? 9.187 7.963 -5.332 1.00 62.78 156 ILE A N 1
ATOM 1242 C CA . ILE A 1 156 ? 8.733 7.459 -6.634 1.00 62.78 156 ILE A CA 1
ATOM 1243 C C . ILE A 1 156 ? 8.008 8.577 -7.380 1.00 62.78 156 ILE A C 1
ATOM 1245 O O . ILE A 1 156 ? 6.983 9.076 -6.902 1.00 62.78 156 ILE A O 1
ATOM 1249 N N . PHE A 1 157 ? 8.495 8.931 -8.573 1.00 61.12 157 PHE A N 1
ATOM 1250 C CA . PHE A 1 157 ? 7.730 9.758 -9.506 1.00 61.12 157 PHE A CA 1
ATOM 1251 C C . PHE A 1 157 ? 6.463 9.012 -9.915 1.00 61.12 157 PHE A C 1
ATOM 1253 O O . PHE A 1 157 ? 6.496 7.834 -10.250 1.00 61.12 157 PHE A O 1
ATOM 1260 N N . HIS A 1 158 ? 5.314 9.683 -9.844 1.00 72.75 158 HIS A N 1
ATOM 1261 C CA . HIS A 1 158 ? 4.024 9.071 -10.170 1.00 72.75 158 HIS A CA 1
ATOM 1262 C C . HIS A 1 158 ? 3.687 7.803 -9.361 1.00 72.75 158 HIS A C 1
ATOM 1264 O O . HIS A 1 158 ? 3.011 6.915 -9.876 1.00 72.75 158 HIS A O 1
ATOM 1270 N N . LYS A 1 159 ? 4.090 7.732 -8.083 1.00 83.62 159 LYS A N 1
ATOM 1271 C CA . LYS A 1 159 ? 3.854 6.588 -7.180 1.00 83.62 159 LYS A CA 1
ATOM 1272 C C . LYS A 1 159 ? 2.475 5.933 -7.322 1.00 83.62 159 LYS A C 1
ATOM 1274 O O . LYS A 1 159 ? 2.386 4.723 -7.503 1.00 83.62 159 LYS A O 1
ATOM 1279 N N . HIS A 1 160 ? 1.398 6.721 -7.288 1.00 91.38 160 HIS A N 1
ATOM 1280 C CA . HIS A 1 160 ? 0.029 6.202 -7.413 1.00 91.38 160 HIS A CA 1
ATOM 1281 C C . HIS A 1 160 ? -0.241 5.552 -8.775 1.00 91.38 160 HIS A C 1
ATOM 1283 O O . HIS A 1 160 ? -0.943 4.549 -8.835 1.00 91.38 160 HIS A O 1
ATOM 1289 N N . ARG A 1 161 ? 0.346 6.069 -9.864 1.00 89.94 161 ARG A N 1
ATOM 1290 C CA . ARG A 1 161 ? 0.242 5.454 -11.197 1.00 89.94 161 ARG A CA 1
ATOM 1291 C C . ARG A 1 161 ? 1.000 4.135 -11.258 1.00 89.94 161 ARG A C 1
ATOM 1293 O O . ARG A 1 161 ? 0.467 3.183 -11.806 1.00 89.94 161 ARG A O 1
ATOM 1300 N N . VAL A 1 162 ? 2.190 4.064 -10.660 1.00 91.12 162 VAL A N 1
ATOM 1301 C CA . VAL A 1 162 ? 2.972 2.820 -10.586 1.00 91.12 162 VAL A CA 1
ATOM 1302 C C . VAL A 1 162 ? 2.196 1.750 -9.823 1.00 91.12 162 VAL A C 1
ATOM 1304 O O . VAL A 1 162 ? 1.992 0.659 -10.341 1.00 91.12 162 VAL A O 1
ATOM 1307 N N . VAL A 1 163 ? 1.689 2.082 -8.630 1.00 96.44 163 VAL A N 1
ATOM 1308 C CA . VAL A 1 163 ? 0.847 1.173 -7.832 1.00 96.44 163 VAL A CA 1
ATOM 1309 C C . VAL A 1 163 ? -0.377 0.727 -8.632 1.00 96.44 163 VAL A C 1
ATOM 1311 O O . VAL A 1 163 ? -0.671 -0.462 -8.672 1.00 96.44 163 VAL A O 1
ATOM 1314 N N . LYS A 1 164 ? -1.057 1.658 -9.312 1.00 96.69 164 LYS A N 1
ATOM 1315 C CA . LYS A 1 164 ? -2.213 1.339 -10.152 1.00 96.69 164 LYS A CA 1
ATOM 1316 C C . LYS A 1 164 ? -1.854 0.379 -11.289 1.00 96.69 164 LYS A C 1
ATOM 1318 O O . LYS A 1 164 ? -2.576 -0.588 -11.470 1.00 96.69 164 LYS A O 1
ATOM 1323 N N . VAL A 1 165 ? -0.753 0.605 -12.010 1.00 94.62 165 VAL A N 1
ATOM 1324 C CA . VAL A 1 165 ? -0.294 -0.304 -13.076 1.00 94.62 165 VAL A CA 1
ATOM 1325 C C . VAL A 1 165 ? -0.033 -1.698 -12.513 1.00 94.62 165 VAL A C 1
ATOM 1327 O O . VAL A 1 165 ? -0.553 -2.666 -13.046 1.00 94.62 165 VAL A O 1
ATOM 1330 N N . LEU A 1 166 ? 0.700 -1.821 -11.403 1.00 96.38 166 LEU A N 1
ATOM 1331 C CA . LEU A 1 166 ? 0.955 -3.130 -10.790 1.00 96.38 166 LEU A CA 1
ATOM 1332 C C . LEU A 1 166 ? -0.353 -3.863 -10.436 1.00 96.38 166 LEU A C 1
ATOM 1334 O O . LEU A 1 166 ? -0.484 -5.058 -10.691 1.00 96.38 166 LEU A O 1
ATOM 1338 N N . LEU A 1 167 ? -1.333 -3.140 -9.891 1.00 98.06 167 LEU A N 1
ATOM 1339 C CA . LEU A 1 167 ? -2.656 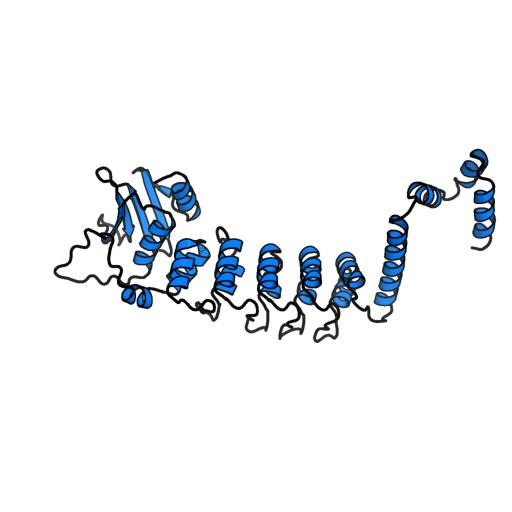-3.679 -9.571 1.00 98.06 167 LEU A CA 1
ATOM 1340 C C . LEU A 1 167 ? -3.479 -4.029 -10.825 1.00 98.06 167 LEU A C 1
ATOM 1342 O O . LEU A 1 167 ? -4.145 -5.060 -10.829 1.00 98.06 167 LEU A O 1
ATOM 1346 N N . ASP A 1 168 ? -3.401 -3.226 -11.894 1.00 97.62 168 ASP A N 1
ATOM 1347 C CA . ASP A 1 168 ? -4.045 -3.493 -13.192 1.00 97.62 168 ASP A CA 1
ATOM 1348 C C . ASP A 1 168 ? -3.573 -4.830 -13.790 1.00 97.62 168 ASP A C 1
ATOM 1350 O O . ASP A 1 168 ? -4.378 -5.560 -14.367 1.00 97.62 168 ASP A O 1
ATOM 1354 N N . TYR A 1 169 ? -2.302 -5.191 -13.588 1.00 95.88 169 TYR A N 1
ATOM 1355 C CA . TYR A 1 169 ? -1.744 -6.485 -14.000 1.00 95.88 169 TYR A CA 1
ATOM 1356 C C . TYR A 1 169 ? -2.025 -7.635 -13.021 1.00 95.88 169 TYR A C 1
ATOM 1358 O O . TYR A 1 169 ? -1.613 -8.760 -13.280 1.00 95.88 169 TYR A O 1
ATOM 1366 N N . GLY A 1 170 ? -2.748 -7.401 -11.920 1.00 96.25 170 GLY A N 1
ATOM 1367 C CA . GLY A 1 170 ? -3.160 -8.451 -10.982 1.00 96.25 170 GLY A CA 1
ATOM 1368 C C . GLY A 1 170 ? -2.215 -8.671 -9.799 1.00 96.25 170 GLY A C 1
ATOM 1369 O O . GLY A 1 170 ? -2.206 -9.759 -9.216 1.00 96.25 170 GLY A O 1
ATOM 1370 N N . ALA A 1 171 ? -1.424 -7.665 -9.417 1.00 97.19 171 ALA A N 1
ATOM 1371 C CA . ALA A 1 171 ? -0.648 -7.737 -8.182 1.00 97.19 171 ALA A CA 1
ATOM 1372 C C . ALA A 1 171 ? -1.588 -7.878 -6.975 1.00 97.19 171 ALA A C 1
ATOM 1374 O O . ALA A 1 171 ? -2.568 -7.145 -6.845 1.00 97.19 171 ALA A O 1
ATOM 1375 N N . ASN A 1 172 ? -1.286 -8.810 -6.073 1.00 97.38 172 ASN A N 1
ATOM 1376 C CA . ASN A 1 172 ? -2.128 -9.122 -4.927 1.00 97.38 172 ASN A CA 1
ATOM 1377 C C . ASN A 1 172 ? -2.067 -7.992 -3.879 1.00 97.38 172 ASN A C 1
ATOM 1379 O O . ASN A 1 172 ? -1.025 -7.801 -3.245 1.00 97.38 172 ASN A O 1
ATOM 1383 N N . PRO A 1 173 ? -3.173 -7.276 -3.604 1.00 97.62 173 PRO A N 1
ATOM 1384 C CA . PRO A 1 173 ? -3.166 -6.195 -2.622 1.00 97.62 173 PRO A CA 1
ATOM 1385 C C . PRO A 1 173 ? -3.202 -6.694 -1.165 1.00 97.62 173 PRO A C 1
ATOM 1387 O O . PRO A 1 173 ? -3.006 -5.906 -0.240 1.00 97.62 173 PRO A O 1
ATOM 1390 N N . ASN A 1 174 ? -3.434 -7.995 -0.951 1.00 97.00 174 ASN A N 1
ATOM 1391 C CA . ASN A 1 174 ? -3.567 -8.646 0.355 1.00 97.00 174 ASN A CA 1
ATOM 1392 C C . ASN A 1 174 ? -2.280 -9.326 0.840 1.00 97.00 174 ASN A C 1
ATOM 1394 O O . ASN A 1 174 ? -2.327 -10.177 1.730 1.00 97.00 174 ASN A O 1
ATOM 1398 N N . ILE A 1 175 ? -1.130 -8.976 0.260 1.00 94.69 175 ILE A N 1
ATOM 1399 C CA . ILE A 1 175 ? 0.169 -9.436 0.757 1.00 94.69 175 ILE A CA 1
ATOM 1400 C C . ILE A 1 175 ? 0.392 -8.993 2.203 1.00 94.69 175 ILE A C 1
ATOM 1402 O O . ILE A 1 175 ? -0.026 -7.905 2.610 1.00 94.69 175 ILE A O 1
ATOM 1406 N N . VAL A 1 176 ? 1.074 -9.845 2.963 1.00 93.06 176 VAL A N 1
ATOM 1407 C CA . VAL A 1 176 ? 1.410 -9.618 4.367 1.00 93.06 176 VAL A CA 1
ATOM 1408 C C . VAL A 1 176 ? 2.905 -9.794 4.582 1.00 93.06 176 VAL A C 1
ATOM 1410 O O . VAL A 1 176 ? 3.510 -10.677 3.979 1.00 93.06 176 VAL A O 1
ATOM 1413 N N . ASP A 1 177 ? 3.489 -8.970 5.452 1.00 90.50 177 ASP A N 1
ATOM 1414 C CA . ASP A 1 177 ? 4.859 -9.193 5.925 1.00 90.50 177 ASP A CA 1
ATOM 1415 C C . ASP A 1 177 ? 4.915 -10.285 7.015 1.00 90.50 177 ASP A C 1
ATOM 1417 O O . ASP A 1 177 ? 3.891 -10.848 7.422 1.00 90.50 177 ASP A O 1
ATOM 1421 N N . ASP A 1 178 ? 6.110 -10.570 7.535 1.00 89.88 178 ASP A N 1
ATOM 1422 C CA . ASP A 1 178 ? 6.324 -11.581 8.583 1.00 89.88 178 ASP A CA 1
ATOM 1423 C C . ASP A 1 178 ? 5.490 -11.341 9.852 1.00 89.88 178 ASP A C 1
ATOM 1425 O O . ASP A 1 178 ? 5.147 -12.279 10.575 1.00 89.88 178 ASP A O 1
ATOM 1429 N N . ARG A 1 179 ? 5.100 -10.086 10.106 1.00 90.12 179 ARG A N 1
ATOM 1430 C CA . ARG A 1 179 ? 4.254 -9.683 11.240 1.00 90.12 179 ARG A CA 1
ATOM 1431 C C . ARG A 1 179 ? 2.763 -9.777 10.916 1.00 90.12 179 ARG A C 1
ATOM 1433 O O . ARG A 1 179 ? 1.931 -9.398 11.737 1.00 90.12 179 ARG A O 1
ATOM 1440 N N . GLY A 1 180 ? 2.405 -10.277 9.735 1.00 92.19 180 GLY A N 1
ATOM 1441 C CA . GLY A 1 180 ? 1.032 -10.329 9.244 1.00 92.19 180 GLY A CA 1
ATOM 1442 C C . GLY A 1 180 ? 0.484 -8.969 8.820 1.00 92.19 180 GLY A C 1
ATOM 1443 O O . GLY A 1 180 ? -0.727 -8.822 8.714 1.00 92.19 180 GLY A O 1
ATOM 1444 N N . MET A 1 181 ? 1.336 -7.958 8.632 1.00 95.25 181 MET A N 1
ATOM 1445 C CA . MET A 1 181 ? 0.871 -6.611 8.313 1.00 95.25 181 MET A CA 1
ATOM 1446 C C . MET A 1 181 ? 0.592 -6.484 6.819 1.00 95.25 181 MET A C 1
ATOM 1448 O O . MET A 1 181 ? 1.496 -6.692 6.008 1.00 95.25 181 MET A O 1
ATOM 1452 N N . THR A 1 182 ? -0.628 -6.085 6.456 1.00 96.50 182 THR A N 1
ATOM 1453 C CA . THR A 1 182 ? -0.993 -5.804 5.060 1.00 96.50 182 THR A CA 1
ATOM 1454 C C . THR A 1 182 ? -0.456 -4.459 4.575 1.00 96.50 182 THR A C 1
ATOM 1456 O O . THR A 1 182 ? -0.061 -3.589 5.362 1.00 96.50 182 THR A O 1
ATOM 1459 N N . LEU A 1 183 ? -0.514 -4.233 3.259 1.00 96.75 183 LEU A N 1
ATOM 1460 C CA . LEU A 1 183 ? -0.216 -2.923 2.674 1.00 96.75 183 LEU A CA 1
ATOM 1461 C C . LEU A 1 183 ? -1.122 -1.811 3.215 1.00 96.75 183 LEU A C 1
ATOM 1463 O O . LEU A 1 183 ? -0.633 -0.710 3.467 1.00 96.75 183 LEU A O 1
ATOM 1467 N N . LEU A 1 184 ? -2.408 -2.098 3.454 1.00 97.00 184 LEU A N 1
ATOM 1468 C CA . LEU A 1 184 ? -3.339 -1.136 4.055 1.00 97.00 184 LEU A CA 1
ATOM 1469 C C . LEU A 1 184 ? -2.888 -0.710 5.453 1.00 97.00 184 LEU A C 1
ATOM 1471 O O . LEU A 1 184 ? -2.923 0.476 5.776 1.00 97.00 184 LEU A O 1
ATOM 1475 N N . MET A 1 185 ? -2.413 -1.655 6.264 1.00 97.12 185 MET A N 1
ATOM 1476 C CA . MET A 1 185 ? -1.934 -1.362 7.613 1.00 97.12 185 MET A CA 1
ATOM 1477 C C . MET A 1 185 ? -0.671 -0.497 7.604 1.00 97.12 185 MET A C 1
ATOM 1479 O O . MET A 1 185 ? -0.562 0.429 8.405 1.00 97.12 185 MET A O 1
ATOM 1483 N N . LYS A 1 186 ? 0.280 -0.788 6.705 1.00 94.94 186 LYS A N 1
ATOM 1484 C CA . LYS A 1 186 ? 1.602 -0.135 6.667 1.00 94.94 186 LYS A CA 1
ATOM 1485 C C . LYS A 1 186 ? 1.597 1.199 5.923 1.00 94.94 186 LYS A C 1
ATOM 1487 O O . LYS A 1 186 ? 2.270 2.137 6.345 1.00 94.94 186 LYS A O 1
ATOM 1492 N N . TYR A 1 187 ? 0.871 1.276 4.809 1.00 94.75 187 TYR A N 1
ATOM 1493 C CA . TYR A 1 187 ? 0.959 2.374 3.841 1.00 94.75 187 TYR A CA 1
ATOM 1494 C C . TYR A 1 187 ? -0.374 3.084 3.595 1.00 94.75 187 TYR A C 1
ATOM 1496 O O . TYR A 1 187 ? -0.410 4.046 2.832 1.00 94.75 187 TYR A O 1
ATOM 1504 N N . GLY A 1 188 ? -1.456 2.679 4.271 1.00 92.50 188 GLY A N 1
ATOM 1505 C CA . GLY A 1 188 ? -2.784 3.263 4.074 1.00 92.50 188 GLY A CA 1
ATOM 1506 C C . GLY A 1 188 ? -2.898 4.746 4.442 1.00 92.50 188 GLY A C 1
ATOM 1507 O O . GLY A 1 188 ? -3.832 5.411 4.003 1.00 92.50 188 GLY A O 1
ATOM 1508 N N . LYS A 1 189 ? -1.951 5.300 5.217 1.00 92.00 189 LYS A N 1
ATOM 1509 C CA . LYS A 1 189 ? -1.922 6.742 5.536 1.00 92.00 189 LYS A CA 1
ATOM 1510 C C . LYS A 1 189 ? -1.885 7.616 4.283 1.00 92.00 189 LYS A C 1
ATOM 1512 O O . LYS A 1 189 ? -2.434 8.716 4.280 1.00 92.00 189 LYS A O 1
ATOM 1517 N N . ASP A 1 190 ? -1.259 7.117 3.219 1.00 93.25 190 ASP A N 1
ATOM 1518 C CA . ASP A 1 190 ? -1.444 7.672 1.887 1.00 93.25 190 ASP A CA 1
ATOM 1519 C C . ASP A 1 190 ? -2.824 7.236 1.377 1.00 93.25 190 ASP A C 1
ATOM 1521 O O . ASP A 1 190 ? -3.015 6.116 0.898 1.00 93.25 190 ASP A O 1
ATOM 1525 N N . THR A 1 191 ? -3.807 8.127 1.518 1.00 93.06 191 THR A N 1
ATOM 1526 C CA . THR A 1 191 ? -5.209 7.823 1.212 1.00 93.06 191 THR A CA 1
ATOM 1527 C C . THR A 1 191 ? -5.435 7.439 -0.245 1.00 93.06 191 THR A C 1
ATOM 1529 O O . THR A 1 191 ? -6.390 6.724 -0.531 1.00 93.06 191 THR A O 1
ATOM 1532 N N . GLU A 1 192 ? -4.585 7.890 -1.170 1.00 94.25 192 GLU A N 1
ATOM 1533 C CA . GLU A 1 192 ? -4.695 7.499 -2.578 1.00 94.25 192 GLU A CA 1
ATOM 1534 C C . GLU A 1 192 ? -4.176 6.074 -2.798 1.00 94.25 192 GLU A C 1
ATOM 1536 O O . GLU A 1 192 ? -4.813 5.299 -3.511 1.00 94.25 192 GLU A O 1
ATOM 1541 N N . ILE A 1 193 ? -3.100 5.667 -2.110 1.00 95.88 193 ILE A N 1
ATOM 1542 C CA . ILE A 1 193 ? -2.677 4.255 -2.082 1.00 95.88 193 ILE A CA 1
ATOM 1543 C C . ILE A 1 193 ? -3.758 3.391 -1.435 1.00 95.88 193 ILE A C 1
ATOM 1545 O O . ILE A 1 193 ? -4.106 2.352 -1.986 1.00 95.88 193 ILE A O 1
ATOM 1549 N N . ALA A 1 194 ? -4.328 3.817 -0.304 1.00 97.19 194 ALA A N 1
ATOM 1550 C CA . ALA A 1 194 ? -5.401 3.073 0.353 1.00 97.19 194 ALA A CA 1
ATOM 1551 C C . ALA A 1 194 ? -6.607 2.870 -0.572 1.00 97.19 194 ALA A C 1
ATOM 1553 O O . ALA A 1 194 ? -7.089 1.747 -0.700 1.00 97.19 194 ALA A O 1
ATOM 1554 N N . LYS A 1 195 ? -7.057 3.926 -1.266 1.00 97.81 195 LYS A N 1
ATOM 1555 C CA . LYS A 1 195 ? -8.138 3.835 -2.260 1.00 97.81 195 LYS A CA 1
ATOM 1556 C C . LYS A 1 195 ? -7.805 2.848 -3.368 1.00 97.81 195 LYS A C 1
ATOM 1558 O O . LYS A 1 195 ? -8.655 2.042 -3.721 1.00 97.81 195 LYS A O 1
ATOM 1563 N N . LEU A 1 196 ? -6.594 2.913 -3.926 1.00 98.06 196 LEU A N 1
ATOM 1564 C CA . LEU A 1 196 ? -6.162 1.977 -4.963 1.00 98.06 196 LEU A CA 1
ATOM 1565 C C . LEU A 1 196 ? -6.194 0.540 -4.442 1.00 98.06 196 LEU A C 1
ATOM 1567 O O . LEU A 1 196 ? -6.840 -0.300 -5.044 1.00 98.06 196 LEU A O 1
ATOM 1571 N N . LEU A 1 197 ? -5.589 0.257 -3.293 1.00 98.31 197 LEU A N 1
ATOM 1572 C CA . LEU A 1 197 ? -5.586 -1.093 -2.729 1.00 98.31 197 LEU A CA 1
ATOM 1573 C C . LEU A 1 197 ? -7.012 -1.618 -2.488 1.00 98.31 197 LEU A C 1
ATOM 1575 O O . LEU A 1 197 ? -7.330 -2.734 -2.894 1.00 98.31 197 LEU A O 1
ATOM 1579 N N . LEU A 1 198 ? -7.886 -0.808 -1.882 1.00 98.38 198 LEU A N 1
ATOM 1580 C CA . LEU A 1 198 ? -9.276 -1.182 -1.602 1.00 98.38 198 LEU A CA 1
ATOM 1581 C C . LEU A 1 198 ? -10.090 -1.417 -2.883 1.00 98.38 198 LEU A C 1
ATOM 1583 O O . LEU A 1 198 ? -10.820 -2.402 -2.967 1.00 98.38 198 LEU A O 1
ATOM 1587 N N . ASN A 1 199 ? -9.920 -0.573 -3.907 1.00 98.19 199 ASN A N 1
ATOM 1588 C CA . ASN A 1 199 ? -10.586 -0.738 -5.205 1.00 98.19 199 ASN A CA 1
ATOM 1589 C C . ASN A 1 199 ? -10.230 -2.054 -5.905 1.00 98.19 199 ASN A C 1
ATOM 1591 O O . ASN A 1 199 ? -11.049 -2.583 -6.651 1.00 98.19 199 ASN A O 1
ATOM 1595 N N . TYR A 1 200 ? -9.033 -2.589 -5.658 1.00 98.31 200 TYR A N 1
ATOM 1596 C CA . TYR A 1 200 ? -8.574 -3.859 -6.228 1.00 98.31 200 TYR A CA 1
ATOM 1597 C C . TYR A 1 200 ? -8.757 -5.036 -5.255 1.00 98.31 200 TYR A C 1
ATOM 1599 O O . TYR A 1 200 ? -8.182 -6.103 -5.453 1.00 98.31 200 TYR A O 1
ATOM 1607 N N . GLY A 1 201 ? -9.588 -4.878 -4.219 1.00 97.38 201 GLY A N 1
ATOM 1608 C CA . GLY A 1 201 ? -9.999 -5.978 -3.344 1.00 97.38 201 GLY A CA 1
ATOM 1609 C C . GLY A 1 201 ? -9.085 -6.226 -2.144 1.00 97.38 201 GLY A C 1
ATOM 1610 O O . GLY A 1 201 ? -9.061 -7.340 -1.613 1.00 97.38 201 GLY A O 1
ATOM 1611 N N . ALA A 1 202 ? -8.330 -5.220 -1.689 1.00 98.00 202 ALA A N 1
ATOM 1612 C CA . ALA A 1 202 ? -7.685 -5.301 -0.382 1.00 98.00 202 ALA A CA 1
ATOM 1613 C C . ALA A 1 202 ? -8.739 -5.491 0.720 1.00 98.00 202 ALA A C 1
ATOM 1615 O O . ALA A 1 202 ? -9.687 -4.716 0.819 1.00 98.00 202 ALA A O 1
ATOM 1616 N N . ASN A 1 203 ? -8.554 -6.499 1.568 1.00 97.88 203 ASN A N 1
ATOM 1617 C CA . ASN A 1 203 ? -9.428 -6.798 2.688 1.00 97.88 203 ASN A CA 1
ATOM 1618 C C . ASN A 1 203 ? -9.023 -5.941 3.905 1.00 97.88 203 ASN A C 1
ATOM 1620 O O . ASN A 1 203 ? -7.958 -6.176 4.489 1.00 97.88 203 ASN A O 1
ATOM 1624 N N . PRO A 1 204 ? -9.852 -4.971 4.334 1.00 97.94 204 PRO A N 1
ATOM 1625 C CA . PRO A 1 204 ? -9.533 -4.126 5.482 1.00 97.94 204 PRO A CA 1
ATOM 1626 C C . PRO A 1 204 ? -9.619 -4.862 6.833 1.00 97.94 204 PRO A C 1
ATOM 1628 O O . PRO A 1 204 ? -9.134 -4.335 7.837 1.00 97.94 204 PRO A O 1
ATOM 1631 N N . ASN A 1 205 ? -10.203 -6.066 6.857 1.00 98.06 205 ASN A N 1
ATOM 1632 C CA . ASN A 1 205 ? -10.483 -6.857 8.059 1.00 98.06 205 ASN A CA 1
ATOM 1633 C C . ASN A 1 205 ? -9.417 -7.916 8.363 1.00 98.06 205 ASN A C 1
ATOM 1635 O O . ASN A 1 205 ? -9.569 -8.676 9.316 1.00 98.06 205 ASN A O 1
ATOM 1639 N N . TYR A 1 206 ? -8.336 -7.989 7.580 1.00 97.62 206 TYR A N 1
ATOM 1640 C CA . TYR A 1 206 ? -7.177 -8.785 7.985 1.00 97.62 206 TYR A CA 1
ATOM 1641 C C . TYR A 1 206 ? -6.632 -8.279 9.313 1.00 97.62 206 TYR A C 1
ATOM 1643 O O . TYR A 1 206 ? -6.620 -7.075 9.559 1.00 97.62 206 TYR A O 1
ATOM 1651 N N . THR A 1 207 ? -6.174 -9.206 10.146 1.00 96.50 207 THR A N 1
ATOM 1652 C CA . THR A 1 207 ? -5.581 -8.926 11.449 1.00 96.50 207 THR A CA 1
ATOM 1653 C C . THR A 1 207 ? -4.079 -9.161 11.384 1.00 96.50 207 THR A C 1
ATOM 1655 O O . THR A 1 207 ? -3.606 -10.116 10.760 1.00 96.50 207 THR A O 1
ATOM 1658 N N . CYS A 1 208 ? -3.300 -8.275 12.002 1.00 94.50 208 CYS A N 1
ATOM 1659 C CA . CYS A 1 208 ? -1.866 -8.503 12.090 1.00 94.50 208 CYS A CA 1
ATOM 1660 C C . CYS A 1 208 ? -1.572 -9.615 13.107 1.00 94.50 208 CYS A C 1
ATOM 1662 O O . CYS A 1 208 ? -2.273 -9.777 14.106 1.00 94.50 208 CYS A O 1
ATOM 1664 N N . LYS A 1 209 ? -0.507 -10.388 12.882 1.00 95.06 209 LYS A N 1
ATOM 1665 C CA . LYS A 1 209 ? -0.182 -11.551 13.723 1.00 95.06 209 LYS A CA 1
ATOM 1666 C C . LYS A 1 209 ? 0.302 -11.167 15.117 1.00 95.06 209 LYS A C 1
ATOM 1668 O O . LYS A 1 209 ? 0.240 -12.008 16.005 1.00 95.06 209 LYS A O 1
ATOM 1673 N N . LEU A 1 210 ? 0.828 -9.953 15.292 1.00 92.75 210 LEU A N 1
ATOM 1674 C CA . LEU A 1 210 ? 1.442 -9.526 16.551 1.00 92.75 210 LEU A CA 1
ATOM 1675 C C . LEU A 1 210 ? 0.423 -9.058 17.585 1.00 92.75 210 LEU A C 1
ATOM 1677 O O . LEU A 1 210 ? 0.527 -9.452 18.740 1.00 92.75 210 LEU A O 1
ATOM 1681 N N . THR A 1 211 ? -0.531 -8.221 17.182 1.00 93.94 211 THR A N 1
ATOM 1682 C CA . THR A 1 211 ? -1.502 -7.622 18.109 1.00 93.94 211 THR A CA 1
ATOM 1683 C C . THR A 1 211 ? -2.929 -8.069 17.838 1.00 93.94 211 THR A C 1
ATOM 1685 O O . THR A 1 211 ? -3.790 -7.852 18.677 1.00 93.94 211 THR A O 1
ATOM 1688 N N . GLY A 1 212 ? -3.212 -8.682 16.685 1.00 95.81 212 GLY A N 1
ATOM 1689 C CA . GLY A 1 212 ? -4.578 -8.974 16.256 1.00 95.81 212 GLY A CA 1
ATOM 1690 C C . GLY A 1 212 ? -5.318 -7.754 15.699 1.00 95.81 212 GLY A C 1
ATOM 1691 O O . GLY A 1 212 ? -6.468 -7.884 15.296 1.00 95.81 212 GLY A O 1
ATOM 1692 N N . ASP A 1 213 ? -4.684 -6.577 15.629 1.00 96.31 213 ASP A N 1
ATOM 1693 C CA . ASP A 1 213 ? -5.343 -5.373 15.115 1.00 96.31 213 ASP A CA 1
ATOM 1694 C C . ASP A 1 213 ? -5.615 -5.455 13.606 1.00 96.31 213 ASP A C 1
ATOM 1696 O O . ASP A 1 213 ? -4.784 -5.937 12.829 1.00 96.31 213 ASP A O 1
ATOM 1700 N N . THR A 1 214 ? -6.751 -4.892 13.186 1.00 97.50 214 THR A N 1
ATOM 1701 C CA . THR A 1 214 ? -7.083 -4.635 11.776 1.00 97.50 214 THR A CA 1
ATOM 1702 C C . THR A 1 214 ? -6.499 -3.312 11.278 1.00 97.50 214 THR A C 1
ATOM 1704 O O . THR A 1 214 ? -5.924 -2.531 12.040 1.00 97.50 214 THR A O 1
ATOM 1707 N N . ALA A 1 215 ? -6.689 -2.994 9.991 1.00 97.06 215 ALA A N 1
ATOM 1708 C CA . ALA A 1 215 ? -6.306 -1.686 9.456 1.00 97.06 215 ALA A CA 1
ATOM 1709 C C . ALA A 1 215 ? -7.000 -0.516 10.190 1.00 97.06 215 ALA A C 1
ATOM 1711 O O . ALA A 1 215 ? -6.377 0.537 10.352 1.00 97.06 215 ALA A O 1
ATOM 1712 N N . LEU A 1 216 ? -8.241 -0.712 10.672 1.00 96.88 216 LEU A N 1
ATOM 1713 C CA . LEU A 1 216 ? -8.956 0.260 11.512 1.00 96.88 216 LEU A CA 1
ATOM 1714 C C . LEU A 1 216 ? -8.293 0.431 12.879 1.00 96.88 216 LEU A C 1
ATOM 1716 O O . LEU A 1 216 ? -8.100 1.565 13.308 1.00 96.88 216 LEU A O 1
ATOM 1720 N N . GLY A 1 217 ? -7.930 -0.672 13.541 1.00 95.75 217 GLY A N 1
ATOM 1721 C CA . GLY A 1 217 ? -7.264 -0.642 14.847 1.00 95.75 217 GLY A CA 1
ATOM 1722 C C . GLY A 1 217 ? -5.882 0.008 14.782 1.00 95.75 217 GLY A C 1
ATOM 1723 O O . GLY A 1 217 ? -5.556 0.848 15.608 1.00 95.75 217 GLY A O 1
ATOM 1724 N N . ILE A 1 218 ? -5.094 -0.281 13.743 1.00 96.31 218 ILE A N 1
ATOM 1725 C CA . ILE A 1 218 ? -3.744 0.289 13.577 1.00 96.31 218 ILE A CA 1
ATOM 1726 C C . ILE A 1 218 ? -3.787 1.782 13.233 1.00 96.31 218 ILE A C 1
ATOM 1728 O O . ILE A 1 218 ? -2.946 2.555 13.695 1.00 96.31 218 ILE A O 1
ATOM 1732 N N . ASN A 1 219 ? -4.756 2.208 12.419 1.00 96.25 219 ASN A N 1
ATOM 1733 C CA . ASN A 1 219 ? -4.814 3.570 11.889 1.00 96.25 219 ASN A CA 1
ATOM 1734 C C . ASN A 1 219 ? -5.992 4.395 12.424 1.00 96.25 219 ASN A C 1
ATOM 1736 O O . ASN A 1 219 ? -6.415 5.341 11.761 1.00 96.25 219 ASN A O 1
ATOM 1740 N N . PHE A 1 220 ? -6.512 4.091 13.618 1.00 93.62 220 PHE A N 1
ATOM 1741 C CA . PHE A 1 220 ? -7.710 4.754 14.149 1.00 93.62 220 PHE A CA 1
ATOM 1742 C C . PHE A 1 220 ? -7.593 6.286 14.207 1.00 93.62 220 PHE A C 1
ATOM 1744 O O . PHE A 1 220 ? -8.581 6.963 13.968 1.00 93.62 220 PHE A O 1
ATOM 1751 N N . LYS A 1 221 ? -6.393 6.841 14.430 1.00 92.44 221 LYS A N 1
ATOM 1752 C CA . LYS A 1 221 ? -6.147 8.300 14.468 1.00 92.44 221 LYS A CA 1
ATOM 1753 C C . LYS A 1 221 ? -6.173 8.974 13.090 1.00 92.44 221 LYS A C 1
ATOM 1755 O O . LYS A 1 221 ? -6.236 10.197 12.979 1.00 92.44 221 LYS A O 1
ATOM 1760 N N . GLU A 1 222 ? -6.102 8.200 12.011 1.00 96.19 222 GLU A N 1
ATOM 1761 C CA . GLU A 1 222 ? -6.055 8.713 10.643 1.00 96.19 222 GLU A CA 1
ATOM 1762 C C . GLU A 1 222 ? -7.482 8.875 10.109 1.00 96.19 222 GLU A C 1
ATOM 1764 O O . GLU A 1 222 ? -7.953 8.092 9.288 1.00 96.19 222 GLU A O 1
ATOM 1769 N N . HIS A 1 223 ? -8.200 9.903 10.573 1.00 93.06 223 HIS A N 1
ATOM 1770 C CA . HIS A 1 223 ? -9.650 10.055 10.356 1.00 93.06 223 HIS A CA 1
ATOM 1771 C C . HIS A 1 223 ? -10.110 9.888 8.898 1.00 93.06 223 HIS A C 1
ATOM 1773 O O . HIS A 1 223 ? -11.194 9.362 8.647 1.00 93.06 223 HIS A O 1
ATOM 1779 N N . LYS A 1 224 ? -9.315 10.363 7.926 1.00 95.00 224 LYS A N 1
ATOM 1780 C CA . LYS A 1 224 ? -9.624 10.208 6.494 1.00 95.00 224 LYS A CA 1
ATOM 1781 C C . LYS A 1 224 ? -9.541 8.747 6.057 1.00 95.00 224 LYS A C 1
ATOM 1783 O O . LYS A 1 224 ? -10.427 8.284 5.349 1.00 95.00 224 LYS A O 1
ATOM 1788 N N . LEU A 1 225 ? -8.505 8.036 6.499 1.00 96.69 225 LEU A N 1
ATOM 1789 C CA . LEU A 1 225 ? -8.340 6.614 6.231 1.00 96.69 225 LEU A CA 1
ATOM 1790 C C . LEU A 1 225 ? -9.397 5.789 6.967 1.00 96.69 225 LEU A C 1
ATOM 1792 O O . LEU A 1 225 ? -9.959 4.891 6.364 1.00 96.69 225 LEU A O 1
ATOM 1796 N N . VAL A 1 226 ? -9.732 6.117 8.218 1.00 96.94 226 VAL A N 1
ATOM 1797 C CA . VAL A 1 226 ? -10.804 5.430 8.961 1.00 96.94 226 VAL A CA 1
ATOM 1798 C C . VAL A 1 226 ? -12.130 5.511 8.214 1.00 96.94 226 VAL A C 1
ATOM 1800 O O . VAL A 1 226 ? -12.768 4.486 8.003 1.00 96.94 226 VAL A O 1
ATOM 1803 N N . ARG A 1 227 ? -12.527 6.707 7.759 1.00 96.00 227 ARG A N 1
ATOM 1804 C CA . ARG A 1 227 ? -13.745 6.875 6.946 1.00 96.00 227 ARG A CA 1
ATOM 1805 C C . ARG A 1 227 ? -13.689 6.036 5.674 1.00 96.00 227 ARG A C 1
ATOM 1807 O O . ARG A 1 227 ? -14.639 5.320 5.396 1.00 96.00 227 ARG A O 1
ATOM 1814 N N . LEU A 1 228 ? -12.562 6.079 4.964 1.00 97.56 228 LEU A N 1
ATOM 1815 C CA . LEU A 1 228 ? -12.363 5.301 3.746 1.00 97.56 228 LEU A CA 1
ATOM 1816 C C . LEU A 1 228 ? -12.447 3.786 4.004 1.00 97.56 228 LEU A C 1
ATOM 1818 O O . LEU A 1 228 ? -13.116 3.078 3.270 1.00 97.56 228 LEU A O 1
ATOM 1822 N N . LEU A 1 229 ? -11.804 3.274 5.052 1.00 97.94 229 LEU A N 1
ATOM 1823 C CA . LEU A 1 229 ? -11.863 1.854 5.404 1.00 97.94 229 LEU A CA 1
ATOM 1824 C C . LEU A 1 229 ? -13.307 1.426 5.711 1.00 97.94 229 LEU A C 1
ATOM 1826 O O . LEU A 1 229 ? -13.757 0.399 5.212 1.00 97.94 229 LEU A O 1
ATOM 1830 N N . LEU A 1 230 ? -14.050 2.232 6.476 1.00 97.38 230 LEU A N 1
ATOM 1831 C CA . LEU A 1 230 ? -15.458 1.972 6.801 1.00 97.38 230 LEU A CA 1
ATOM 1832 C C . LEU A 1 230 ? -16.354 1.998 5.552 1.00 97.38 230 LEU A C 1
ATOM 1834 O O . LEU A 1 230 ? -17.229 1.147 5.415 1.00 97.38 230 LEU A O 1
ATOM 1838 N N . GLU A 1 231 ? -16.113 2.925 4.619 1.00 96.81 231 GLU A N 1
ATOM 1839 C CA . GLU A 1 231 ? -16.804 2.980 3.320 1.00 96.81 231 GLU A CA 1
ATOM 1840 C C . GLU A 1 231 ? -16.591 1.701 2.490 1.00 96.81 231 GLU A C 1
ATOM 1842 O O . GLU A 1 231 ? -17.501 1.280 1.779 1.00 96.81 231 GLU A O 1
ATOM 1847 N N . TYR A 1 232 ? -15.429 1.053 2.620 1.00 97.69 232 TYR A N 1
ATOM 1848 C CA . TYR A 1 232 ? -15.086 -0.202 1.937 1.00 97.69 232 TYR A CA 1
ATOM 1849 C C . TYR A 1 232 ? -15.328 -1.452 2.804 1.00 97.69 232 TYR A C 1
ATOM 1851 O O . TYR A 1 232 ? -14.740 -2.506 2.565 1.00 97.69 232 TYR A O 1
ATOM 1859 N N . GLY A 1 233 ? -16.214 -1.363 3.801 1.00 96.44 233 GLY A N 1
ATOM 1860 C CA . GLY A 1 233 ? -16.692 -2.531 4.547 1.00 96.44 233 GLY A CA 1
ATOM 1861 C C . GLY A 1 233 ? -15.768 -3.011 5.667 1.00 96.44 233 GLY A C 1
ATOM 1862 O O . GLY A 1 233 ? -15.851 -4.171 6.073 1.00 96.44 233 GLY A O 1
ATOM 1863 N N . ALA A 1 234 ? -14.895 -2.144 6.185 1.00 97.69 234 ALA A N 1
ATOM 1864 C CA . ALA A 1 234 ? -14.142 -2.464 7.389 1.00 97.69 234 ALA A CA 1
ATOM 1865 C C . ALA A 1 234 ? -15.076 -2.641 8.598 1.00 97.69 234 ALA A C 1
ATOM 1867 O O . ALA A 1 234 ? -15.918 -1.788 8.882 1.00 97.69 234 ALA A O 1
ATOM 1868 N N . GLU A 1 235 ? -14.911 -3.742 9.327 1.00 97.44 235 GLU A N 1
ATOM 1869 C CA . GLU A 1 235 ? -15.726 -4.087 10.486 1.00 97.44 235 GLU A CA 1
ATOM 1870 C C . GLU A 1 235 ? -15.230 -3.331 11.731 1.00 97.44 235 GLU A C 1
ATOM 1872 O O . GLU A 1 235 ? -14.123 -3.583 12.217 1.00 97.44 235 GLU A O 1
ATOM 1877 N N . PRO A 1 236 ? -16.035 -2.419 12.308 1.00 95.25 236 PRO A N 1
ATOM 1878 C CA . PRO A 1 236 ? -15.577 -1.534 13.381 1.00 95.25 236 PRO A CA 1
ATOM 1879 C C . PRO A 1 236 ? -15.484 -2.208 14.757 1.00 95.25 236 PRO A C 1
ATOM 1881 O O . PRO A 1 236 ? -15.109 -1.550 15.722 1.00 95.25 236 PRO A O 1
ATOM 1884 N N . ASN A 1 237 ? -15.865 -3.484 14.858 1.00 94.56 237 ASN A N 1
ATOM 1885 C CA . ASN A 1 237 ? -15.984 -4.229 16.113 1.00 94.56 237 ASN A CA 1
ATOM 1886 C C . ASN A 1 237 ? -15.002 -5.408 16.217 1.00 94.56 237 ASN A C 1
ATOM 1888 O O . ASN A 1 237 ? -15.124 -6.192 17.152 1.00 94.56 237 ASN A O 1
ATOM 1892 N N . ILE A 1 238 ? -14.075 -5.576 15.265 1.00 95.75 238 ILE A N 1
ATOM 1893 C CA . ILE A 1 238 ? -13.044 -6.616 15.382 1.00 95.75 238 ILE A CA 1
ATOM 1894 C C . ILE A 1 238 ? -12.104 -6.225 16.520 1.00 95.75 238 ILE A C 1
ATOM 1896 O O . ILE A 1 238 ? -11.489 -5.161 16.476 1.00 95.75 238 ILE A O 1
ATOM 1900 N N . GLU A 1 239 ? -12.022 -7.081 17.531 1.00 94.25 239 GLU A N 1
ATOM 1901 C CA . GLU A 1 239 ? -11.161 -6.889 18.692 1.00 94.25 239 GLU A CA 1
ATOM 1902 C C . GLU A 1 239 ? -9.765 -7.454 18.427 1.00 94.25 239 GLU A C 1
ATOM 1904 O O . GLU A 1 239 ? -9.599 -8.469 17.744 1.00 94.25 239 GLU A O 1
ATOM 1909 N N . ASN A 1 240 ? -8.764 -6.777 18.976 1.00 93.75 240 ASN A N 1
ATOM 1910 C CA . ASN A 1 240 ? -7.389 -7.246 18.979 1.00 93.75 240 ASN A CA 1
A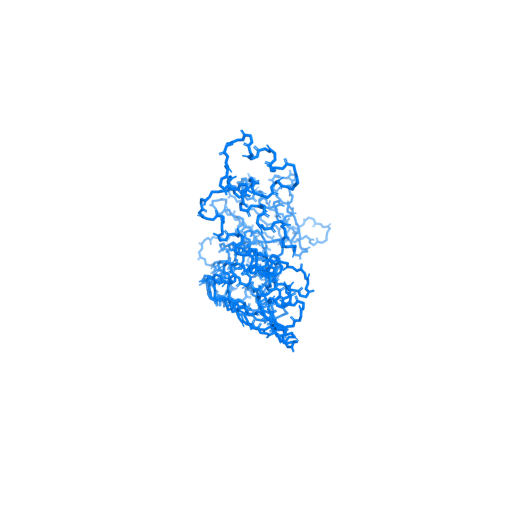TOM 1911 C C . ASN A 1 240 ? -7.158 -8.261 20.123 1.00 93.75 240 ASN A C 1
ATOM 1913 O O . ASN A 1 240 ? -8.091 -8.644 20.830 1.00 93.75 240 ASN A O 1
ATOM 1917 N N . TYR A 1 241 ? -5.925 -8.730 20.319 1.00 95.00 241 TYR A N 1
ATOM 1918 C CA . TYR A 1 241 ? -5.614 -9.731 21.351 1.00 95.00 241 TYR A CA 1
ATOM 1919 C C . TYR A 1 241 ? -5.723 -9.214 22.791 1.00 95.00 241 TYR A C 1
ATOM 1921 O O . TYR A 1 241 ? -5.825 -10.028 23.704 1.00 95.00 241 TYR A O 1
ATOM 1929 N N . ASP A 1 242 ? -5.746 -7.894 22.987 1.00 89.62 242 ASP A N 1
ATOM 1930 C CA . ASP A 1 242 ? -6.045 -7.259 24.275 1.00 89.62 242 ASP A CA 1
ATOM 1931 C C . ASP A 1 242 ? -7.562 -7.071 24.482 1.00 89.62 242 ASP A C 1
ATOM 1933 O O . ASP A 1 242 ? -7.983 -6.357 25.391 1.00 89.62 242 ASP A O 1
ATOM 1937 N N . GLU A 1 243 ? -8.392 -7.680 23.625 1.00 91.00 243 GLU A N 1
ATOM 1938 C CA . GLU A 1 243 ? -9.849 -7.521 23.606 1.00 91.00 243 GLU A CA 1
ATOM 1939 C C . GLU A 1 243 ? -10.277 -6.056 23.394 1.00 91.00 243 GLU A C 1
ATOM 1941 O O . GLU A 1 243 ? -11.336 -5.624 23.852 1.00 91.00 243 GLU A O 1
ATOM 1946 N N . LEU A 1 244 ? -9.456 -5.250 22.716 1.00 89.38 244 LEU A N 1
ATOM 1947 C CA . LEU A 1 244 ? -9.776 -3.858 22.410 1.00 89.38 244 LEU A CA 1
ATOM 1948 C C . LEU A 1 244 ? -10.259 -3.743 20.966 1.00 89.38 244 LEU A C 1
ATOM 1950 O O . LEU A 1 244 ? -9.555 -4.111 20.024 1.00 89.38 244 LEU A O 1
ATOM 1954 N N . SER A 1 245 ? -11.460 -3.197 20.781 1.00 91.62 245 SER A N 1
ATOM 1955 C CA . SER A 1 245 ? -11.947 -2.785 19.464 1.00 91.62 245 SER A CA 1
ATOM 1956 C C . SER A 1 245 ? -11.338 -1.431 19.054 1.00 91.62 245 SER A C 1
ATOM 1958 O O . SER A 1 245 ? -10.845 -0.680 19.905 1.00 91.62 245 SER A O 1
ATOM 1960 N N . PRO A 1 246 ? -11.410 -1.032 17.768 1.00 93.56 246 PRO A N 1
ATOM 1961 C CA . PRO A 1 246 ? -10.934 0.277 17.321 1.00 93.56 246 PRO A CA 1
ATOM 1962 C C . PRO A 1 246 ? -11.508 1.461 18.114 1.00 93.56 246 PRO A C 1
ATOM 1964 O O . PRO A 1 246 ? -10.818 2.465 18.305 1.00 93.56 246 PRO A O 1
ATOM 1967 N N . ILE A 1 247 ? -12.762 1.371 18.582 1.00 87.19 247 ILE A N 1
ATOM 1968 C CA . ILE A 1 247 ? -13.365 2.440 19.388 1.00 87.19 247 ILE A CA 1
ATOM 1969 C C . ILE A 1 247 ? -12.823 2.443 20.819 1.00 87.19 247 ILE A C 1
ATOM 1971 O O . ILE A 1 247 ? -12.597 3.524 21.359 1.00 87.19 247 ILE A O 1
ATOM 1975 N N . ASP A 1 248 ? -12.530 1.277 21.397 1.00 84.50 248 ASP A N 1
ATOM 1976 C CA . ASP A 1 248 ? -11.910 1.185 22.723 1.00 84.50 248 ASP A CA 1
ATOM 1977 C C . ASP A 1 248 ? -10.500 1.787 22.691 1.00 84.50 248 ASP A C 1
ATOM 1979 O O . ASP A 1 248 ? -10.155 2.604 23.545 1.00 84.50 248 ASP A O 1
ATOM 1983 N N . LEU A 1 249 ? -9.722 1.494 21.639 1.00 87.62 249 LEU A N 1
ATOM 1984 C CA . LEU A 1 249 ? -8.418 2.121 21.402 1.00 87.62 249 LEU A CA 1
ATOM 1985 C C . LEU A 1 249 ? -8.531 3.649 21.321 1.00 87.62 249 LEU A C 1
ATOM 1987 O O . LEU A 1 249 ? -7.729 4.361 21.936 1.00 87.62 249 LEU A O 1
ATOM 1991 N N . ALA A 1 250 ? -9.533 4.164 20.604 1.00 83.69 250 ALA A N 1
ATOM 1992 C CA . ALA A 1 250 ? -9.780 5.598 20.497 1.00 83.69 250 ALA A CA 1
ATOM 1993 C C . ALA A 1 250 ? -10.165 6.229 21.847 1.00 83.69 250 ALA A C 1
ATOM 1995 O O . ALA A 1 250 ? -9.646 7.294 22.183 1.00 83.69 250 ALA A O 1
ATOM 1996 N N . ILE A 1 251 ? -11.003 5.564 22.649 1.00 78.12 251 ILE A N 1
ATOM 1997 C CA . ILE A 1 251 ? -11.414 6.038 23.979 1.00 78.12 251 ILE A CA 1
ATOM 1998 C C . ILE A 1 251 ? -10.222 6.063 24.943 1.00 78.12 251 ILE A C 1
ATOM 2000 O O . ILE A 1 251 ? -9.946 7.109 25.529 1.00 78.12 251 ILE A O 1
ATOM 2004 N N . VAL A 1 252 ? -9.462 4.966 25.039 1.00 80.06 252 VAL A N 1
ATOM 2005 C CA . VAL A 1 252 ? -8.262 4.863 25.895 1.00 80.06 252 VAL A CA 1
ATOM 2006 C C . VAL A 1 252 ? -7.226 5.929 25.526 1.00 80.06 252 VAL A C 1
ATOM 2008 O O . VAL A 1 252 ? -6.585 6.525 26.392 1.00 80.06 252 VAL A O 1
ATOM 2011 N N . ASN A 1 253 ? -7.091 6.235 24.232 1.00 76.12 253 ASN A N 1
ATOM 2012 C CA . ASN A 1 253 ? -6.197 7.286 23.740 1.00 76.12 253 ASN A CA 1
ATOM 2013 C C . ASN A 1 253 ? -6.795 8.703 23.803 1.00 76.12 253 ASN A C 1
ATOM 2015 O O . ASN A 1 253 ? -6.118 9.652 23.401 1.00 76.12 253 ASN A O 1
ATOM 2019 N N . LYS A 1 254 ? -8.032 8.865 24.292 1.00 76.81 254 LYS A N 1
ATOM 2020 C CA . LYS A 1 254 ? -8.766 10.142 24.355 1.00 76.81 254 LYS A CA 1
ATOM 2021 C C . LYS A 1 254 ? -8.927 10.817 22.986 1.00 76.81 254 LYS A C 1
ATOM 2023 O O . LYS A 1 254 ? -8.981 12.043 22.882 1.00 76.81 254 LYS A O 1
ATOM 2028 N N . ASP A 1 255 ? -9.019 10.019 21.926 1.00 76.62 255 ASP A N 1
ATOM 2029 C CA . ASP A 1 255 ? -9.288 10.475 20.567 1.00 76.62 255 ASP A CA 1
ATOM 2030 C C . ASP A 1 255 ? -10.797 10.480 20.289 1.00 76.62 255 ASP A C 1
ATOM 2032 O O . ASP A 1 255 ? -11.382 9.560 19.709 1.00 76.62 255 ASP A O 1
ATOM 2036 N N . PHE A 1 256 ? -11.434 11.569 20.720 1.00 75.81 256 PHE A N 1
ATOM 2037 C CA . PHE A 1 256 ? -12.877 11.761 20.594 1.00 75.81 256 PHE A CA 1
ATOM 2038 C C . PHE A 1 256 ? -13.360 11.799 19.140 1.00 75.81 256 PHE A C 1
ATOM 2040 O O . PHE A 1 256 ? -14.518 11.476 18.884 1.00 75.81 256 PHE A O 1
ATOM 2047 N N . VAL A 1 257 ? -12.516 12.211 18.188 1.00 80.94 257 VAL A N 1
ATOM 2048 C CA . VAL A 1 257 ? -12.923 12.331 16.780 1.00 80.94 257 VAL A CA 1
ATOM 2049 C C . VAL A 1 257 ? -12.984 10.951 16.142 1.00 80.94 257 VAL A C 1
ATOM 2051 O O . VAL A 1 257 ? -13.988 10.610 15.517 1.00 80.94 257 VAL A O 1
ATOM 2054 N N . SER A 1 258 ? -11.953 10.136 16.347 1.00 82.19 258 SER A N 1
ATOM 2055 C CA . SER A 1 258 ? -11.915 8.750 15.877 1.00 82.19 258 SER A CA 1
ATOM 2056 C C . SER A 1 258 ? -13.031 7.919 16.497 1.00 82.19 258 SER A C 1
ATOM 2058 O O . SER A 1 258 ? -13.777 7.247 15.783 1.00 82.19 258 SER A O 1
ATOM 2060 N N . ALA A 1 259 ? -13.226 8.047 17.811 1.00 81.44 259 ALA A N 1
ATOM 2061 C CA . ALA A 1 259 ? -14.304 7.364 18.511 1.00 81.44 259 ALA A CA 1
ATOM 2062 C C . ALA A 1 259 ? -15.696 7.814 18.021 1.00 81.44 259 ALA A C 1
ATOM 2064 O O . ALA A 1 259 ? -16.593 6.988 17.870 1.00 81.44 259 ALA A O 1
ATOM 2065 N N . GLU A 1 260 ? -15.879 9.096 17.683 1.00 78.06 260 GLU A N 1
ATOM 2066 C CA . GLU A 1 260 ? -17.113 9.593 17.062 1.00 78.06 260 GLU A CA 1
ATOM 2067 C C . GLU A 1 260 ? -17.375 8.983 15.680 1.00 78.06 260 GLU A C 1
ATOM 2069 O O . GLU A 1 260 ? -18.504 8.580 15.389 1.00 78.06 260 GLU A O 1
ATOM 2074 N N . ILE A 1 261 ? -16.349 8.897 14.831 1.00 84.19 261 ILE A N 1
ATOM 2075 C CA . ILE A 1 261 ? -16.456 8.296 13.494 1.00 84.19 261 ILE A CA 1
ATOM 2076 C C . ILE A 1 261 ? -16.844 6.819 13.602 1.00 84.19 261 ILE A C 1
ATOM 2078 O O . ILE A 1 261 ? -17.771 6.372 12.921 1.00 84.19 261 ILE A O 1
ATOM 2082 N N . LEU A 1 262 ? -16.168 6.083 14.481 1.00 84.50 262 LEU A N 1
ATOM 2083 C CA . LEU A 1 262 ? -16.404 4.661 14.704 1.00 84.50 262 LEU A CA 1
ATOM 2084 C C . LEU A 1 262 ? -17.802 4.417 15.287 1.00 84.50 262 LEU A C 1
ATOM 2086 O O . LEU A 1 262 ? -18.541 3.581 14.770 1.00 84.50 262 LEU A O 1
ATOM 2090 N N . TYR A 1 263 ? -18.222 5.209 16.280 1.00 81.56 263 TYR A N 1
ATOM 2091 C CA . TYR A 1 263 ? -19.555 5.106 16.882 1.00 81.56 263 TYR A CA 1
ATOM 2092 C C . TYR A 1 263 ? -20.671 5.298 15.849 1.00 81.56 263 TYR A C 1
ATOM 2094 O O . TYR A 1 263 ? -21.599 4.494 15.766 1.00 81.56 263 TYR A O 1
ATOM 2102 N N . ARG A 1 264 ? -20.561 6.335 15.006 1.00 82.56 264 ARG A N 1
ATOM 2103 C CA . ARG A 1 264 ? -21.531 6.590 13.924 1.00 82.56 264 ARG A CA 1
ATOM 2104 C C . ARG A 1 264 ? -21.590 5.465 12.894 1.00 82.56 264 ARG A C 1
ATOM 2106 O O . ARG A 1 264 ? -22.601 5.333 12.214 1.00 82.56 264 ARG A O 1
ATOM 2113 N N . SER A 1 265 ? -20.532 4.669 12.801 1.00 82.56 265 SER A N 1
ATOM 2114 C CA . SER A 1 265 ? -20.403 3.562 11.854 1.00 82.56 265 SER A CA 1
ATOM 2115 C C . SER A 1 265 ? -20.784 2.211 12.470 1.00 82.56 265 SER A C 1
ATOM 2117 O O . SER A 1 265 ? -20.540 1.171 11.870 1.00 82.56 265 SER A O 1
ATOM 2119 N N . GLY A 1 266 ? -21.402 2.213 13.659 1.00 82.00 266 GLY A N 1
ATOM 2120 C CA . GLY A 1 266 ? -21.905 1.005 14.317 1.00 82.00 266 GLY A CA 1
ATOM 2121 C C . GLY A 1 266 ? -20.908 0.319 15.254 1.00 82.00 266 GLY A C 1
ATOM 2122 O O . GLY A 1 266 ? -21.139 -0.833 15.634 1.00 82.00 266 GLY A O 1
ATOM 2123 N N . ALA A 1 267 ? -19.820 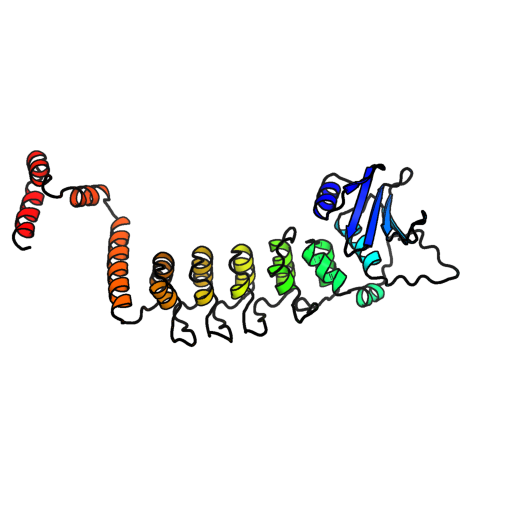0.996 15.640 1.00 85.31 267 ALA A N 1
ATOM 2124 C CA . ALA A 1 267 ? -18.932 0.500 16.687 1.00 85.31 267 ALA A CA 1
ATOM 2125 C C . ALA A 1 267 ? -19.664 0.435 18.036 1.00 85.31 267 ALA A C 1
ATOM 2127 O O . ALA A 1 267 ? -20.346 1.382 18.445 1.00 85.31 267 ALA A O 1
ATOM 2128 N N . LYS A 1 268 ? -19.517 -0.688 18.735 1.00 82.06 268 LYS A N 1
ATOM 2129 C CA . LYS A 1 268 ? -20.073 -0.922 20.065 1.00 82.06 268 LYS A CA 1
ATOM 2130 C C . LYS A 1 268 ? -19.039 -0.510 21.101 1.00 82.06 268 LYS A C 1
ATOM 2132 O O . LYS A 1 268 ? -17.895 -0.925 21.036 1.00 82.06 268 LYS A O 1
ATOM 2137 N N . VAL A 1 269 ? -19.473 0.298 22.058 1.00 72.25 269 VAL A N 1
ATOM 2138 C CA . VAL A 1 269 ? -18.653 0.719 23.195 1.00 72.25 269 VAL A CA 1
ATOM 2139 C C . VAL A 1 269 ? -18.863 -0.292 24.323 1.00 72.25 269 VAL A C 1
ATOM 2141 O O . VAL A 1 269 ? -20.021 -0.597 24.641 1.00 72.25 269 VAL A O 1
ATOM 2144 N N . LYS A 1 270 ? -17.781 -0.827 24.904 1.00 69.88 270 LYS A N 1
ATOM 2145 C CA . LYS A 1 270 ? -17.870 -1.688 26.093 1.00 69.88 270 LYS A CA 1
ATOM 2146 C C . LYS A 1 270 ? -18.396 -0.875 27.295 1.00 69.88 270 LYS A C 1
ATOM 2148 O O . LYS A 1 270 ? -18.416 0.353 27.302 1.00 69.88 270 LYS A O 1
ATOM 2153 N N . ALA A 1 271 ? -18.985 -1.566 28.269 1.00 54.16 271 ALA A N 1
ATOM 2154 C CA . ALA A 1 271 ? -19.740 -0.943 29.361 1.00 54.16 271 ALA A CA 1
ATOM 2155 C C . ALA A 1 271 ? -18.890 -0.714 30.624 1.00 54.16 271 ALA A C 1
ATOM 2157 O O . ALA A 1 271 ? -19.376 -0.955 31.730 1.00 54.16 271 ALA A O 1
ATOM 2158 N N . ASP A 1 272 ? -17.633 -0.285 30.485 1.00 57.50 272 ASP A N 1
ATOM 2159 C CA . ASP A 1 272 ? -16.878 0.208 31.640 1.00 57.50 272 ASP A CA 1
ATOM 2160 C C . ASP A 1 272 ? -17.255 1.669 31.969 1.00 57.50 272 ASP A C 1
ATOM 2162 O O . ASP A 1 272 ? -17.933 2.353 31.199 1.00 57.50 272 ASP A O 1
ATOM 2166 N N . GLN A 1 273 ? -16.901 2.144 33.163 1.00 47.88 273 GLN A N 1
ATOM 2167 C CA . GLN A 1 273 ? -17.390 3.426 33.679 1.00 47.88 273 GLN A CA 1
ATOM 2168 C C . GLN A 1 273 ? -16.902 4.640 32.856 1.00 47.88 273 GLN A C 1
ATOM 2170 O O . GLN A 1 273 ? -17.662 5.592 32.672 1.00 47.88 273 GLN A O 1
ATOM 2175 N N . GLU A 1 274 ? -15.675 4.599 32.323 1.00 51.53 274 GLU A N 1
ATOM 2176 C CA . GLU A 1 274 ? -15.074 5.682 31.523 1.00 51.53 274 GLU A CA 1
ATOM 2177 C C . GLU A 1 274 ? -15.642 5.683 30.090 1.00 51.53 274 GLU A C 1
ATOM 2179 O O . GLU A 1 274 ? -15.996 6.728 29.532 1.00 51.53 274 GLU A O 1
ATOM 2184 N N . GLN A 1 275 ? -15.861 4.494 29.529 1.00 49.91 275 GLN A N 1
ATOM 2185 C CA . GLN A 1 275 ? -16.542 4.272 28.258 1.00 49.91 275 GLN A CA 1
ATOM 2186 C C . GLN A 1 275 ? -18.037 4.627 28.322 1.00 49.91 275 GLN A C 1
ATOM 2188 O O . GLN A 1 275 ? -18.594 5.130 27.343 1.00 49.91 275 GLN A O 1
ATOM 2193 N N . LEU A 1 276 ? -18.695 4.450 29.475 1.00 52.97 276 LEU A N 1
ATOM 2194 C CA . LEU A 1 276 ? -20.087 4.846 29.710 1.00 52.97 276 LEU A CA 1
ATOM 2195 C C . LEU A 1 276 ? -20.247 6.373 29.780 1.00 52.97 276 LEU A C 1
ATOM 2197 O O . LEU A 1 276 ? -21.182 6.917 29.185 1.00 52.97 276 LEU A O 1
ATOM 2201 N N . GLU A 1 277 ? -19.337 7.083 30.454 1.00 55.66 277 GLU A N 1
ATOM 2202 C CA . GLU A 1 277 ? -19.295 8.553 30.440 1.00 55.66 277 GLU A CA 1
ATOM 2203 C C . GLU A 1 277 ? -19.064 9.093 29.023 1.00 55.66 277 GLU A C 1
ATOM 2205 O O . GLU A 1 277 ? -19.778 10.000 28.578 1.00 55.66 277 GLU A O 1
ATOM 2210 N N . PHE A 1 278 ? -18.147 8.480 28.270 1.00 56.12 278 PHE A N 1
ATOM 2211 C CA . PHE A 1 278 ? -17.916 8.796 26.863 1.00 56.12 278 PHE A CA 1
ATOM 2212 C C . PHE A 1 278 ? -19.154 8.516 25.992 1.00 56.12 278 PHE A C 1
ATOM 2214 O O . PHE A 1 278 ? -19.581 9.380 25.224 1.00 56.12 278 PHE A O 1
ATOM 2221 N N . ALA A 1 279 ? -19.794 7.353 26.139 1.00 53.75 279 ALA A N 1
ATOM 2222 C CA . ALA A 1 279 ? -21.015 7.001 25.415 1.00 53.75 279 ALA A CA 1
ATOM 2223 C C . ALA A 1 279 ? -22.164 7.976 25.724 1.00 53.75 279 ALA A C 1
ATOM 2225 O O . ALA A 1 279 ? -22.928 8.343 24.827 1.00 53.75 279 ALA A O 1
ATOM 2226 N N . ASN A 1 280 ? -22.269 8.452 26.968 1.00 56.34 280 ASN A N 1
ATOM 2227 C CA . ASN A 1 280 ? -23.234 9.474 27.372 1.00 56.34 280 ASN A CA 1
ATOM 2228 C C . ASN A 1 280 ? -22.912 10.846 26.756 1.00 56.34 280 ASN A C 1
ATOM 2230 O O . ASN A 1 280 ? -23.818 11.525 26.261 1.00 56.34 280 ASN A O 1
ATOM 2234 N N . LEU A 1 281 ? -21.634 11.238 26.708 1.00 57.72 281 LEU A N 1
ATOM 2235 C CA . LEU A 1 281 ? -21.179 12.458 26.036 1.00 57.72 281 LEU A CA 1
ATOM 2236 C C . LEU A 1 281 ? -21.461 12.407 24.525 1.00 57.72 281 LEU A C 1
ATOM 2238 O O . LEU A 1 281 ? -21.966 13.377 23.956 1.00 57.72 281 LEU A O 1
ATOM 2242 N N . MET A 1 282 ? -21.213 11.262 23.889 1.00 54.34 282 MET A N 1
ATOM 2243 C CA . MET A 1 282 ? -21.473 11.024 22.470 1.00 54.34 282 MET A CA 1
ATOM 2244 C C . MET A 1 282 ? -22.965 11.022 22.147 1.00 54.34 282 MET A C 1
ATOM 2246 O O . MET A 1 282 ? -23.383 11.729 21.232 1.00 54.34 282 MET A O 1
ATOM 2250 N N . LYS A 1 283 ? -23.799 10.334 22.939 1.00 53.09 283 LYS A N 1
ATOM 2251 C CA . LYS A 1 283 ? -25.266 10.410 22.820 1.00 53.09 283 LYS A CA 1
ATOM 2252 C C . LYS A 1 283 ? -25.765 11.852 22.947 1.00 53.09 283 LYS A C 1
ATOM 2254 O O . LYS A 1 283 ? -26.621 12.264 22.164 1.00 53.09 283 LYS A O 1
ATOM 2259 N N . LYS A 1 284 ? -25.204 12.648 23.869 1.00 54.53 284 LYS A N 1
ATOM 2260 C CA . LYS A 1 284 ? -25.528 14.076 24.060 1.00 54.53 284 LYS A CA 1
ATOM 2261 C C . LYS A 1 284 ? -25.078 14.955 22.882 1.00 54.53 284 LYS A C 1
ATOM 2263 O O . LYS A 1 284 ? -25.797 15.871 22.487 1.00 54.53 284 LYS A O 1
ATOM 2268 N N . LYS A 1 285 ? -23.911 14.681 22.292 1.00 47.72 285 LYS A N 1
ATOM 2269 C CA . LYS A 1 285 ? -23.366 15.426 21.143 1.00 47.72 285 LYS A CA 1
ATOM 2270 C C . LYS A 1 285 ? -24.096 15.088 19.840 1.00 47.72 285 LYS A C 1
ATOM 2272 O O . LYS A 1 285 ? -24.487 15.996 19.116 1.00 47.72 285 LYS A O 1
ATOM 2277 N N . VAL A 1 286 ? -24.382 13.809 19.596 1.00 46.19 286 VAL A N 1
ATOM 2278 C CA . VAL A 1 286 ? -25.180 13.345 18.449 1.00 46.19 286 VAL A CA 1
ATOM 2279 C C . VAL A 1 286 ? -26.619 13.857 18.541 1.00 46.19 286 VAL A C 1
ATOM 2281 O O . VAL A 1 286 ? -27.161 14.287 17.532 1.00 46.19 286 VAL A O 1
ATOM 2284 N N . THR A 1 287 ? -27.230 13.928 19.731 1.00 43.00 287 THR A N 1
ATOM 2285 C CA . THR A 1 287 ? -28.548 14.579 19.898 1.00 43.00 287 THR A CA 1
ATOM 2286 C C . THR A 1 287 ? -28.496 16.103 19.736 1.00 43.00 287 THR A C 1
ATOM 2288 O O . THR A 1 287 ? -29.446 16.678 19.208 1.00 43.00 287 THR A O 1
ATOM 2291 N N . MET A 1 288 ? -27.396 16.774 20.109 1.00 39.06 288 MET A N 1
ATOM 2292 C CA . MET A 1 288 ? -27.166 18.192 19.778 1.00 39.06 288 MET A CA 1
ATOM 2293 C C . MET A 1 288 ? -26.977 18.433 18.272 1.00 39.06 288 MET A C 1
ATOM 2295 O O . MET A 1 288 ? -27.397 19.474 17.775 1.00 39.06 288 MET A O 1
ATOM 2299 N N . GLU A 1 289 ? -26.366 17.502 17.537 1.00 36.59 289 GLU A N 1
ATOM 2300 C CA . GLU A 1 289 ? -26.171 17.618 16.085 1.00 36.59 289 GLU A CA 1
ATOM 2301 C C . GLU A 1 289 ? -27.386 17.165 15.269 1.00 36.59 289 GLU A C 1
ATOM 2303 O O . GLU A 1 289 ? -27.715 17.804 14.274 1.00 36.59 289 GLU A O 1
ATOM 2308 N N . ALA A 1 290 ? -28.138 16.162 15.725 1.00 33.03 290 ALA A N 1
ATOM 2309 C CA . ALA A 1 290 ? -29.445 15.815 15.166 1.00 33.03 290 ALA A CA 1
ATOM 2310 C C . ALA A 1 290 ? -30.444 16.983 15.312 1.00 33.03 290 ALA A C 1
ATOM 2312 O O . ALA A 1 290 ? -31.245 17.229 14.414 1.00 33.03 290 ALA A O 1
ATOM 2313 N N . LYS A 1 291 ? -30.322 17.783 16.386 1.00 35.94 291 LYS A N 1
ATOM 2314 C CA . LYS A 1 291 ? -31.031 19.064 16.576 1.00 35.94 291 LYS A CA 1
ATOM 2315 C C . LYS A 1 291 ? -30.523 20.219 15.691 1.00 35.94 291 LYS A C 1
ATOM 2317 O O . LYS A 1 291 ? -31.165 21.263 15.665 1.00 35.94 291 LYS A O 1
ATOM 2322 N N . LYS A 1 292 ? -29.403 20.075 14.966 1.00 35.50 292 LYS A N 1
ATOM 2323 C CA . LYS A 1 292 ? -28.891 21.100 14.028 1.00 35.50 292 LYS A CA 1
ATOM 2324 C C . LYS A 1 292 ? -29.450 20.977 12.605 1.00 35.50 292 LYS A C 1
ATOM 2326 O O . LYS A 1 292 ? -29.281 21.918 11.836 1.00 35.50 292 LYS A O 1
ATOM 2331 N N . VAL A 1 293 ? -30.098 19.866 12.237 1.00 38.56 293 VAL A N 1
ATOM 2332 C CA . VAL A 1 293 ? -30.525 19.613 10.840 1.00 38.56 293 VAL A CA 1
ATOM 2333 C C . VAL A 1 293 ? -31.979 20.012 10.552 1.00 38.56 293 VAL A C 1
ATOM 2335 O O . VAL A 1 293 ? -32.390 20.040 9.397 1.00 38.56 293 VAL A O 1
ATOM 2338 N N . GLN A 1 294 ? -32.745 20.463 11.542 1.00 33.31 294 GLN A N 1
ATOM 2339 C CA . GLN A 1 294 ? -33.976 21.207 11.275 1.00 33.31 294 GLN A CA 1
ATOM 2340 C C . GLN A 1 294 ? -34.081 22.399 12.223 1.00 33.31 294 GLN A C 1
ATOM 2342 O O . GLN A 1 294 ? -33.880 22.260 13.420 1.00 33.31 294 GLN A O 1
ATOM 2347 N N . LEU A 1 295 ? -34.335 23.567 11.634 1.00 37.50 295 LEU A N 1
ATOM 2348 C CA . LEU A 1 295 ? -35.033 24.736 12.185 1.00 37.50 295 LEU A CA 1
ATOM 2349 C C . LEU A 1 295 ? -35.201 24.844 13.727 1.00 37.50 295 LEU A C 1
ATOM 2351 O O . LEU A 1 295 ? -35.843 24.006 14.344 1.00 37.50 295 LEU A O 1
ATOM 2355 N N . SER A 1 296 ? -34.775 25.941 14.365 1.00 36.66 296 SER A N 1
ATOM 2356 C CA . SER A 1 296 ? -33.866 26.975 13.864 1.00 36.66 296 SER A CA 1
ATOM 2357 C C . SER A 1 296 ? -32.773 27.307 14.881 1.00 36.66 296 SER A C 1
ATOM 2359 O O . SER A 1 296 ? -32.993 27.546 16.067 1.00 36.66 296 SER A O 1
ATOM 2361 N N . VAL A 1 297 ? -31.540 27.342 14.376 1.00 35.53 297 VAL A N 1
ATOM 2362 C CA . VAL A 1 297 ? -30.305 27.604 15.128 1.00 35.53 297 VAL A CA 1
ATOM 2363 C C . VAL A 1 297 ? -30.357 28.943 15.884 1.00 35.53 297 VAL A C 1
ATOM 2365 O O . VAL A 1 297 ? -29.728 29.087 16.930 1.00 35.53 297 VAL A O 1
ATOM 2368 N N . ARG A 1 298 ? -31.151 29.910 15.403 1.00 34.72 298 ARG A N 1
ATOM 2369 C CA . ARG A 1 298 ? -31.312 31.231 16.027 1.00 34.72 298 ARG A CA 1
ATOM 2370 C C . ARG A 1 298 ? -32.090 31.166 17.348 1.00 34.72 298 ARG A C 1
ATOM 2372 O O . ARG A 1 298 ? -31.756 31.895 18.277 1.00 34.72 298 ARG A O 1
ATOM 2379 N N . GLU A 1 299 ? -33.067 30.268 17.450 1.00 38.91 299 GLU A N 1
ATOM 2380 C CA . GLU A 1 299 ? -33.882 30.063 18.657 1.00 38.91 299 GLU A CA 1
ATOM 2381 C C . GLU A 1 299 ? -33.098 29.316 19.744 1.00 38.91 299 GLU A C 1
ATOM 2383 O O . GLU A 1 299 ? -33.186 29.654 20.924 1.00 38.91 299 GLU A O 1
ATOM 2388 N N . TYR A 1 300 ? -32.247 28.365 19.345 1.00 42.44 300 TYR A N 1
ATOM 2389 C CA . TYR A 1 300 ? -31.381 27.628 20.271 1.00 42.44 300 TYR A CA 1
ATOM 2390 C C . TYR A 1 300 ? -30.247 28.499 20.843 1.00 42.44 300 TYR A C 1
ATOM 2392 O O . TYR A 1 300 ? -29.914 28.407 22.027 1.00 42.44 300 TYR A O 1
ATOM 2400 N N . LEU A 1 301 ? -29.683 29.396 20.027 1.00 38.03 301 LEU A N 1
ATOM 2401 C CA . LEU A 1 301 ? -28.653 30.343 20.467 1.00 38.03 301 LEU A CA 1
ATOM 2402 C C . LEU A 1 301 ? -29.180 31.324 21.524 1.00 38.03 301 LEU A C 1
ATOM 2404 O O . LEU A 1 301 ? -28.490 31.550 22.519 1.00 38.03 301 LEU A O 1
ATOM 2408 N N . LEU A 1 302 ? -30.411 31.831 21.371 1.00 38.75 302 LEU A N 1
ATOM 2409 C CA . LEU A 1 302 ? -31.020 32.753 22.340 1.00 38.75 302 LEU A CA 1
ATOM 2410 C C . LEU A 1 302 ? -31.209 32.098 23.720 1.00 38.75 302 LEU A C 1
ATOM 2412 O O . LEU A 1 302 ? -30.986 32.734 24.747 1.00 38.75 302 LEU A O 1
ATOM 2416 N N . PHE A 1 303 ? -31.562 30.811 23.735 1.00 40.09 303 PHE A N 1
ATOM 2417 C CA . PHE A 1 303 ? -31.753 30.018 24.950 1.00 40.09 303 PHE A CA 1
ATOM 2418 C C . PHE A 1 303 ? -30.440 29.792 25.718 1.00 40.09 303 PHE A C 1
ATOM 2420 O O . PHE A 1 303 ? -30.404 29.882 26.942 1.00 40.09 303 PHE A O 1
ATOM 2427 N N . SER A 1 304 ? -29.339 29.543 25.000 1.00 42.34 304 SER A N 1
ATOM 2428 C CA . SER A 1 304 ? -28.033 29.239 25.607 1.00 42.34 304 SER A CA 1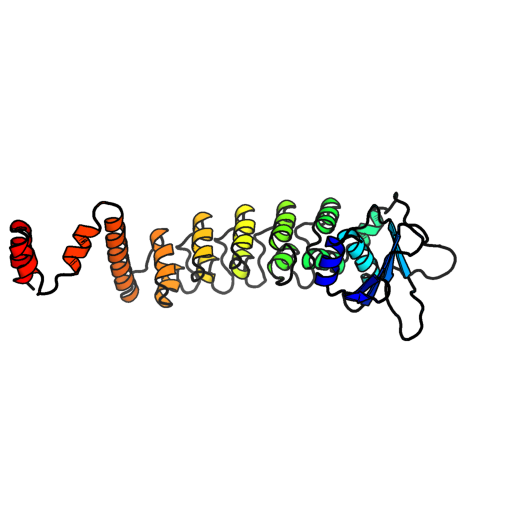
ATOM 2429 C C . SER A 1 304 ? -27.270 30.462 26.139 1.00 42.34 304 SER A C 1
ATOM 2431 O O . SER A 1 304 ? -26.401 30.315 26.997 1.00 42.34 304 SER A O 1
ATOM 2433 N N . MET A 1 305 ? -27.589 31.664 25.645 1.00 36.38 305 MET A N 1
ATOM 2434 C CA . MET A 1 305 ? -26.887 32.907 25.995 1.00 36.38 305 MET A CA 1
ATOM 2435 C C . MET A 1 305 ? -27.438 33.611 27.241 1.00 36.38 305 MET A C 1
ATOM 2437 O O . MET A 1 305 ? -26.794 34.514 27.770 1.00 36.38 305 MET A O 1
ATOM 2441 N N . LEU A 1 306 ? -28.615 33.223 27.730 1.00 40.34 306 LEU A N 1
ATOM 2442 C CA . LEU A 1 306 ? -29.313 33.940 28.792 1.00 40.34 306 LEU A CA 1
ATOM 2443 C C . LEU A 1 306 ? -29.149 33.255 30.155 1.00 40.34 306 LEU A C 1
ATOM 2445 O O . LEU A 1 306 ? -30.120 32.834 30.776 1.00 40.34 306 LEU A O 1
ATOM 2449 N N . LYS A 1 307 ? -27.907 33.193 30.651 1.00 47.31 307 LYS A N 1
ATOM 2450 C CA . LYS A 1 307 ? -27.668 33.032 32.094 1.00 47.31 307 LYS A CA 1
ATOM 2451 C C . LYS A 1 307 ? -27.927 34.370 32.802 1.00 47.31 307 LYS A C 1
ATOM 2453 O O . LYS A 1 307 ? -27.324 35.382 32.452 1.00 47.31 307 LYS A O 1
ATOM 2458 N N . GLU A 1 308 ? -28.871 34.340 33.746 1.00 44.69 308 GLU A N 1
ATOM 2459 C CA . GLU A 1 308 ? -29.309 35.347 34.743 1.00 44.69 308 GLU A CA 1
ATOM 2460 C C . GLU A 1 308 ? -29.704 36.767 34.276 1.00 44.69 308 GLU A C 1
ATOM 2462 O O . GLU A 1 308 ? -30.599 37.366 34.860 1.00 44.69 308 GLU A O 1
ATOM 2467 N N . SER A 1 309 ? -29.170 37.302 33.178 1.00 47.06 309 SER A N 1
ATOM 2468 C CA . SER A 1 309 ? -29.529 38.639 32.660 1.00 47.06 309 SER A CA 1
ATOM 2469 C C . SER A 1 309 ? -30.651 38.631 31.606 1.00 47.06 309 SER A C 1
ATOM 2471 O O . SER A 1 309 ? -31.137 39.682 31.185 1.00 47.06 309 SER A O 1
ATOM 2473 N N . GLY A 1 310 ? -31.107 37.448 31.182 1.00 49.38 310 GLY A N 1
ATOM 2474 C CA . GLY A 1 310 ? -32.036 37.297 30.060 1.00 49.38 310 GLY A CA 1
ATOM 2475 C C . GLY A 1 310 ? -33.522 37.323 30.364 1.00 49.38 310 GLY A C 1
ATOM 2476 O O . GLY A 1 310 ? -34.308 37.632 29.472 1.00 49.38 310 GLY A O 1
ATOM 2477 N N . GLN A 1 311 ? -33.930 37.067 31.606 1.00 49.16 311 GLN A N 1
ATOM 2478 C CA . GLN A 1 311 ? -35.343 37.159 31.996 1.00 49.16 311 GLN A CA 1
ATOM 2479 C C . GLN A 1 311 ? -35.888 38.586 31.811 1.00 49.16 311 GLN A C 1
ATOM 2481 O O . GLN A 1 311 ?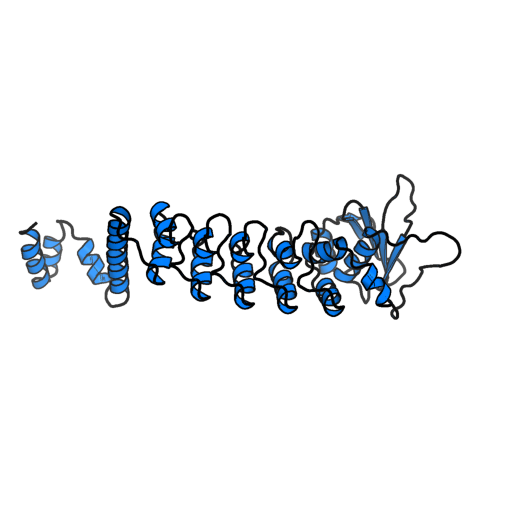 -36.992 38.777 31.301 1.00 49.16 311 GLN A O 1
ATOM 2486 N N . VAL A 1 312 ? -35.076 39.601 32.132 1.00 50.16 312 VAL A N 1
ATOM 2487 C CA . VAL A 1 312 ? -35.412 41.027 31.951 1.00 50.16 312 VAL A CA 1
ATOM 2488 C C . VAL A 1 312 ? -35.477 41.414 30.466 1.00 50.16 312 VAL A C 1
ATOM 2490 O O . VAL A 1 312 ? -36.258 42.282 30.074 1.00 50.16 312 VAL A O 1
ATOM 2493 N N . PHE A 1 313 ? -34.682 40.756 29.620 1.00 47.84 313 PHE A N 1
ATOM 2494 C CA . PHE A 1 313 ? -34.658 40.993 28.177 1.00 47.84 313 PHE A CA 1
ATOM 2495 C C . PHE A 1 313 ? -35.867 40.355 27.469 1.00 47.84 313 PHE A C 1
ATOM 2497 O O . PHE A 1 313 ? -36.493 40.980 26.612 1.00 47.84 313 PHE A O 1
ATOM 2504 N N . LEU A 1 314 ? -36.256 39.145 27.880 1.00 47.09 314 LEU A N 1
ATOM 2505 C CA . LEU A 1 314 ? -37.391 38.400 27.323 1.00 47.09 314 LEU A CA 1
ATOM 2506 C C . LEU A 1 314 ? -38.754 38.994 27.723 1.00 47.09 314 LEU A C 1
ATOM 2508 O O . LEU A 1 314 ? -39.689 38.975 26.918 1.00 47.09 314 LEU A O 1
ATOM 2512 N N . SER A 1 315 ? -38.865 39.583 28.921 1.00 50.69 315 SER A N 1
ATOM 2513 C CA . SER A 1 315 ? -40.080 40.291 29.354 1.00 50.69 315 SER A CA 1
ATOM 2514 C C . SER A 1 315 ? -40.287 41.617 28.606 1.00 50.69 315 SER A C 1
ATOM 2516 O O . SER A 1 315 ? -41.416 41.926 28.220 1.00 50.69 315 SER A O 1
ATOM 2518 N N . LYS A 1 316 ? -39.204 42.356 28.306 1.00 50.00 316 LYS A N 1
ATOM 2519 C CA . LYS A 1 316 ? -39.224 43.575 27.471 1.00 50.00 316 LYS A CA 1
ATOM 2520 C C . LYS A 1 316 ? -39.524 43.302 25.992 1.00 50.00 316 LYS A C 1
ATOM 2522 O O . LYS A 1 316 ? -40.118 44.154 25.341 1.00 50.00 316 LYS A O 1
ATOM 2527 N N . MET A 1 317 ? -39.160 42.125 25.477 1.00 46.22 317 MET A N 1
ATOM 2528 C CA . MET A 1 317 ? -39.449 41.676 24.102 1.00 46.22 317 MET A CA 1
ATOM 2529 C C . MET A 1 317 ? -40.849 41.047 23.932 1.00 46.22 317 MET A C 1
ATOM 2531 O O . MET A 1 317 ? -41.192 40.592 22.844 1.00 46.22 317 MET A O 1
ATOM 2535 N N . GLY A 1 318 ? -41.680 41.006 24.982 1.00 47.44 318 GLY A N 1
ATOM 2536 C CA . GLY A 1 318 ? -43.077 40.556 24.892 1.00 47.44 318 GLY A CA 1
ATOM 2537 C C . GLY A 1 318 ? -43.285 39.036 24.830 1.00 47.44 318 GLY A C 1
ATOM 2538 O O . GLY A 1 318 ? -44.419 38.584 24.668 1.00 47.44 318 GLY A O 1
ATOM 2539 N N . MET A 1 319 ? -42.238 38.227 25.023 1.00 47.84 319 MET A N 1
ATOM 2540 C CA . MET A 1 319 ? -42.291 36.757 24.958 1.00 47.84 319 MET A CA 1
ATOM 2541 C C . MET A 1 319 ? -42.740 36.131 26.293 1.00 47.84 319 MET A C 1
ATOM 2543 O O . MET A 1 319 ? -42.031 35.335 26.912 1.00 47.84 319 MET A O 1
ATOM 2547 N N . LYS A 1 320 ? -43.944 36.501 26.751 1.00 53.03 320 LYS A N 1
ATOM 2548 C CA . LYS A 1 320 ? -44.474 36.179 28.094 1.00 53.03 320 LYS A CA 1
ATOM 2549 C C . LYS A 1 320 ? -44.617 34.677 28.377 1.00 53.03 320 LYS A C 1
ATOM 2551 O O . LYS A 1 320 ? -44.423 34.256 29.512 1.00 53.03 320 LYS A O 1
ATOM 2556 N N . SER A 1 321 ? -44.925 33.871 27.361 1.00 49.00 321 SER A N 1
ATOM 2557 C CA . SER A 1 321 ? -45.097 32.417 27.502 1.00 49.00 321 SER A CA 1
ATOM 2558 C C . SER A 1 321 ? -43.776 31.697 27.783 1.00 49.00 321 SER A C 1
ATOM 2560 O O . SER A 1 321 ? -43.749 30.730 28.535 1.00 49.00 321 SER A O 1
ATOM 2562 N N . LEU A 1 322 ? -42.675 32.195 27.209 1.00 45.78 322 LEU A N 1
ATOM 2563 C CA . LEU A 1 322 ? -41.346 31.601 27.357 1.00 45.78 322 LEU A CA 1
ATOM 2564 C C . LEU A 1 322 ? -40.715 31.956 28.713 1.00 45.78 322 LEU A C 1
ATOM 2566 O O . LEU A 1 322 ? -40.010 31.142 29.296 1.00 45.78 322 LEU A O 1
ATOM 2570 N N . ALA A 1 323 ? -41.004 33.155 29.231 1.00 51.56 323 ALA A N 1
ATOM 2571 C CA . ALA A 1 323 ? -40.525 33.603 30.538 1.00 51.56 323 ALA A CA 1
ATOM 2572 C C . ALA A 1 323 ? -41.108 32.771 31.699 1.00 51.56 323 ALA A C 1
ATOM 2574 O O . ALA A 1 323 ? -40.362 32.388 32.596 1.00 51.56 323 ALA A O 1
ATOM 2575 N N . ARG A 1 324 ? -42.403 32.417 31.639 1.00 53.22 324 ARG A N 1
ATOM 2576 C CA . ARG A 1 324 ? -43.052 31.536 32.634 1.00 53.22 324 ARG A CA 1
ATOM 2577 C C . ARG A 1 324 ? -42.414 30.151 32.716 1.00 53.22 324 ARG A C 1
ATOM 2579 O O . ARG A 1 324 ? -42.220 29.627 33.804 1.00 53.22 324 ARG A O 1
ATOM 2586 N N . LEU A 1 325 ? -42.048 29.587 31.567 1.00 48.19 325 LEU A N 1
ATOM 2587 C CA . LEU A 1 325 ? -41.438 28.257 31.477 1.00 48.19 325 LEU A CA 1
ATOM 2588 C C . LEU A 1 325 ? -40.059 28.203 32.159 1.00 48.19 325 LEU A C 1
ATOM 2590 O O . LEU A 1 325 ? -39.669 27.164 32.684 1.00 48.19 325 LEU A O 1
ATOM 2594 N N . ILE A 1 326 ? -39.344 29.334 32.187 1.00 50.31 326 ILE A N 1
ATOM 2595 C CA . ILE A 1 326 ? -38.057 29.472 32.878 1.00 50.31 326 ILE A CA 1
ATOM 2596 C C . ILE A 1 326 ? -38.259 29.593 34.395 1.00 50.31 326 ILE A C 1
ATOM 2598 O O . ILE A 1 326 ? -37.530 28.937 35.131 1.00 50.31 326 ILE A O 1
ATOM 2602 N N . GLU A 1 327 ? -39.241 30.373 34.868 1.00 51.34 327 GLU A N 1
ATOM 2603 C CA . GLU A 1 327 ? -39.559 30.469 36.307 1.00 51.34 327 GLU A CA 1
ATOM 2604 C C . GLU A 1 327 ? -39.898 29.099 36.910 1.00 51.34 327 GLU A C 1
ATOM 2606 O O . GLU A 1 327 ? -39.395 28.746 37.976 1.00 51.34 327 GLU A O 1
ATOM 2611 N N . GLU A 1 328 ? -40.685 28.291 36.197 1.00 53.09 328 GLU A N 1
ATOM 2612 C CA . GLU A 1 328 ? -41.089 26.959 36.662 1.00 53.09 328 GLU A CA 1
ATOM 2613 C C . GLU A 1 328 ? -39.912 25.974 36.773 1.00 53.09 328 GLU A C 1
ATOM 2615 O O . GLU A 1 328 ? -39.954 25.064 37.599 1.00 53.09 328 GLU A O 1
ATOM 2620 N N . HIS A 1 329 ? -38.852 26.158 35.976 1.00 45.94 329 HIS A N 1
ATOM 2621 C CA . HIS A 1 329 ? -37.695 25.252 35.938 1.00 45.94 329 HIS A CA 1
ATOM 2622 C C . HIS A 1 329 ? -36.482 25.766 36.728 1.00 45.94 329 HIS A C 1
ATOM 2624 O O . HIS A 1 329 ? -35.610 24.972 37.061 1.00 45.94 329 HIS A O 1
ATOM 2630 N N . SER A 1 330 ? -36.406 27.061 37.064 1.00 45.03 330 SER A N 1
ATOM 2631 C CA . SER A 1 330 ? -35.337 27.598 37.924 1.00 45.03 330 SER A CA 1
ATOM 2632 C C . SER A 1 330 ? -35.602 27.418 39.421 1.00 45.03 330 SER A C 1
ATOM 2634 O O . SER A 1 330 ? -34.676 27.533 40.217 1.00 45.03 330 SER A O 1
ATOM 2636 N N . CYS A 1 331 ? -36.850 27.159 39.822 1.00 40.22 331 CYS A N 1
ATOM 2637 C CA . CYS A 1 331 ? -37.217 26.994 41.233 1.00 40.22 331 CYS A CA 1
ATOM 2638 C C . CYS A 1 331 ? -37.080 25.560 41.769 1.00 40.22 331 CYS A C 1
ATOM 2640 O O . CYS A 1 331 ? -37.173 25.373 42.978 1.00 40.22 331 CYS A O 1
ATOM 2642 N N . ASN A 1 332 ? -36.805 24.571 40.918 1.00 38.69 332 ASN A N 1
ATOM 2643 C CA . ASN A 1 332 ? -36.517 23.198 41.333 1.00 38.69 332 ASN A CA 1
ATOM 2644 C C . ASN A 1 332 ? -35.150 22.814 40.752 1.00 38.69 332 ASN A C 1
ATOM 2646 O O . ASN A 1 332 ? -35.078 22.357 39.615 1.00 38.69 332 ASN A O 1
ATOM 2650 N N . GLY A 1 333 ? -34.090 23.143 41.500 1.00 38.44 333 GLY A N 1
ATOM 2651 C CA . GLY A 1 333 ? -32.685 23.050 41.081 1.00 38.44 333 GLY A CA 1
ATOM 2652 C C . GLY A 1 333 ? -32.176 21.662 40.721 1.00 38.44 333 GLY A C 1
ATOM 2653 O O . GLY A 1 333 ? -32.784 20.658 41.156 1.00 38.44 333 GLY A O 1
#

Foldseek 3Di:
DDPVLVVLCVLVVWDQDPQRWTWGDDPRWIKTWHCDPPAQKIKIFTHDDPDDDDRPDIDIDRVVPDDNLVNVVVVLVRVQPPDPPDDDDDDPPDPDPDDPPLVVVVVSPALVSLLVCLQAVVLVVNLVNVVSPDDLQDARPPRQGSLNSLLPHDRYDVSLSSNLSSLVSPHQQCDADPQRAGSLQVRCLPVSSVVSSLVSPHDQCRAGNPWRDGSCQSCLVSLSSNLVCLVSPHDQCRATPVRAGSLNSCLVVVPLSSNLSSVVSPYDFDPDPSSVVSVVVSVVVVVVVVVVPDDDPVVVVLVVPDDPPCLVVCVVVVVVVVSVVVVVVVVPD

Sequence (333 aa):
MNSEIRDELKSLGFRENSYGGFEGRLAGSYFAIEDHPWSSQTVIYGDKLSNRHVYQTEITIDRKYISIDRIVEALLIFIDNKIFIDKEDLKITNISEGDIKLEILNDLLSKEMISTSIKLGLLNTLTSIMDHGLDPNFMLNNDCSILEFACKSTNIFHKHRVVKVLLDYGANPNIVDDRGMTLLMKYGKDTEIAKLLLNYGANPNYTCKLTGDTALGINFKEHKLVRLLLEYGAEPNIENYDELSPIDLAIVNKDFVSAEILYRSGAKVKADQEQLEFANLMKKKVTMEAKKVQLSVREYLLFSMLKESGQVFLSKMGMKSLARLIEEHSCNG

pLDDT: mean 70.65, std 21.79, range [24.41, 98.38]

Organism: Heliobacterium mobile (NCBI:txid28064)

Radius of gyration: 31.74 Å; chains: 1; bounding box: 87×58×78 Å

Secondary structure (DSSP, 8-state):
--HHHHHHHHHTT-EE-TTSSEEEEETTEEEEEEE-TTSSEEEEEE---TTS----EEEEEEGGG--HHHHHHHHHHHHT------SSS-------TT---HHHHHHH--HHHHHHHHHHT-HHHHHHHHHTT--TT-B-GGG-BHHHHHHH-SS-TTHHHHHHHHHHTT--TT-B-TT--BHHHHHTTSHHHHHHHHHTT--TT---TTT---HHHHTTT-HHHHHHHHHTT--TT---TTS--HHHHHHHTT-HHHHHHHHHTTPPPP-SHHHHHHHHHHHHHHHHHHTTSSS-HHHHHHHHH-SSSHHHHHHHTT-HHHHHHHHHHHS--